Protein AF-I0Z027-F1 (afdb_monomer_lite)

InterPro domains:
  IPR013730 Fyv7/TAP26 [PF08524] (21-185)

Foldseek 3Di:
DDDDDDDDDQDPVNVVCVPPPPDDPVVVVVVVVVVVVVVVVVVVVVVVVCVVVVNPDPPDDDPDDDPDDDPDDPPDDDDDDDDDDDDDDDDDPDPDPPPPPPDDDDDDDDDDDDPDDDDDPPVVVVVVVVVVVVVVVVVVVVVVVVVVVVVVVVVVVVVVLCVVCVPVNPSVVVVVVVVVVVVVVVVVVD

Organism: Coccomyxa subellipsoidea (strain C-169) (NCBI:txid574566)

Secondary structure (DSSP, 8-state):
--PPPP--PPPHHHHHHHTS----HHHHHHHHHHHHHHHHHHHHHHHHHHHHTT-----S-------S--------------------------SSSSSTT--PPP----------S--SSSHHHHHHHHHHHHHHHHHHHHHHHHHHHHHHHHHHHHHHHHHHT-SS--HHHHHHHHHHHHHHHHHHH-

pLDDT: mean 71.41, std 19.72, range [34.75, 96.94]

Structure (mmCIF, N/CA/C/O backbone):
data_AF-I0Z027-F1
#
_entry.id   AF-I0Z027-F1
#
loop_
_atom_site.group_PDB
_atom_site.id
_atom_site.type_symbol
_atom_site.label_atom_id
_atom_site.label_alt_id
_atom_site.label_comp_id
_atom_site.label_asym_id
_atom_site.label_entity_id
_atom_site.label_seq_id
_atom_site.pdbx_PDB_ins_code
_atom_site.Cartn_x
_atom_site.Cartn_y
_atom_site.Cartn_z
_atom_site.occupancy
_atom_site.B_iso_or_equiv
_atom_site.auth_seq_id
_atom_site.auth_comp_id
_atom_site.auth_asym_id
_atom_site.auth_atom_id
_atom_site.pdbx_PDB_model_num
ATOM 1 N N . MET A 1 1 ? -36.269 32.359 24.922 1.00 56.53 1 MET A N 1
ATOM 2 C CA . MET A 1 1 ? -36.643 31.058 24.318 1.00 56.53 1 MET A CA 1
ATOM 3 C C . MET A 1 1 ? -35.760 30.839 23.092 1.00 56.53 1 MET A C 1
ATOM 5 O O . MET A 1 1 ? -35.766 31.689 22.215 1.00 56.53 1 MET A O 1
ATOM 9 N N . LYS A 1 2 ? -34.914 29.799 23.060 1.00 64.88 2 LYS A N 1
ATOM 10 C CA . LYS A 1 2 ? -33.989 29.551 21.935 1.00 64.88 2 LYS A CA 1
ATOM 11 C C . LYS A 1 2 ? -34.691 28.658 20.908 1.00 64.88 2 LYS A C 1
ATOM 13 O O . LYS A 1 2 ? -34.977 27.507 21.217 1.00 64.88 2 LYS A O 1
ATOM 18 N N . GLN A 1 3 ? -34.991 29.187 19.724 1.00 69.56 3 GLN A N 1
ATOM 19 C CA . GLN A 1 3 ? -35.576 28.401 18.635 1.00 69.56 3 GLN A CA 1
ATOM 20 C C . GLN A 1 3 ? -34.533 27.415 18.085 1.00 69.56 3 GLN A C 1
ATOM 22 O O . GLN A 1 3 ? -33.419 27.809 17.732 1.00 69.56 3 GLN A O 1
ATOM 27 N N . SER A 1 4 ? -34.868 26.125 18.048 1.00 68.69 4 SER A N 1
ATOM 28 C CA . SER A 1 4 ? -34.028 25.094 17.439 1.00 68.69 4 SER A CA 1
ATOM 29 C C . SER A 1 4 ? -34.135 25.181 15.914 1.00 68.69 4 SER A C 1
ATOM 31 O O . SER A 1 4 ? -35.227 25.248 15.353 1.00 68.69 4 SER A O 1
ATOM 33 N N . LYS A 1 5 ? -32.989 25.201 15.220 1.00 74.00 5 LYS A N 1
ATOM 34 C CA . LYS A 1 5 ? -32.969 25.166 13.751 1.00 74.00 5 LYS A CA 1
ATOM 35 C C . LYS A 1 5 ? -33.513 23.811 13.275 1.00 74.00 5 LYS A C 1
ATOM 37 O O . LYS A 1 5 ? -33.052 22.785 13.789 1.00 74.00 5 LYS A O 1
ATOM 42 N N . PRO A 1 6 ? -34.443 23.776 12.304 1.00 66.88 6 PRO A N 1
ATOM 43 C CA . PRO A 1 6 ? -34.954 22.521 11.775 1.00 66.88 6 PRO A CA 1
ATOM 44 C C 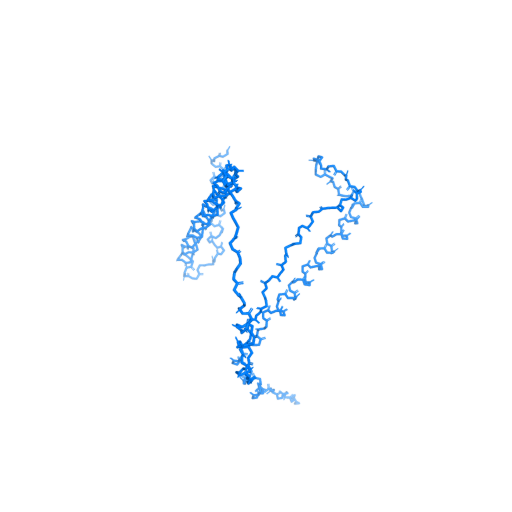. PRO A 1 6 ? -33.801 21.723 11.162 1.00 66.88 6 PRO A C 1
ATOM 46 O O . PRO A 1 6 ? -33.006 22.239 10.373 1.00 66.88 6 PRO A O 1
ATOM 49 N N . ARG A 1 7 ? -33.685 20.452 11.554 1.00 68.75 7 ARG A N 1
ATOM 50 C CA . ARG A 1 7 ? -32.734 19.522 10.944 1.00 68.75 7 ARG A CA 1
ATOM 51 C C . ARG A 1 7 ? -33.211 19.240 9.523 1.00 68.75 7 ARG A C 1
ATOM 53 O O . ARG A 1 7 ? -34.198 18.537 9.343 1.00 68.75 7 ARG A O 1
ATOM 60 N N . GLN A 1 8 ? -32.524 19.794 8.524 1.00 76.75 8 GLN A N 1
ATOM 61 C CA . GLN A 1 8 ? -32.730 19.412 7.127 1.00 76.75 8 GLN A CA 1
ATOM 62 C C . GLN A 1 8 ? -32.446 17.912 6.985 1.00 76.75 8 GLN A C 1
ATOM 64 O O . GLN A 1 8 ? -31.306 17.467 7.134 1.00 76.75 8 GLN A O 1
ATOM 69 N N . GLY A 1 9 ? -33.502 17.132 6.748 1.00 78.00 9 GLY A N 1
ATOM 70 C CA . GLY A 1 9 ? -33.384 15.726 6.383 1.00 78.00 9 GLY A CA 1
ATOM 71 C C . GLY A 1 9 ? -32.633 15.569 5.059 1.00 78.00 9 GLY A C 1
ATOM 72 O O . GLY A 1 9 ? -32.565 16.495 4.250 1.00 78.00 9 GLY A O 1
ATOM 73 N N . LEU A 1 10 ? -32.042 14.392 4.840 1.00 79.38 10 LEU A N 1
ATOM 74 C CA . LEU A 1 10 ? -31.447 14.045 3.549 1.00 79.38 10 LEU A CA 1
ATOM 75 C C . LEU A 1 10 ? -32.524 14.177 2.464 1.00 79.38 10 LEU A C 1
ATOM 77 O O . LEU A 1 10 ? -33.575 13.550 2.572 1.00 79.38 10 LEU A O 1
ATOM 81 N N . SER A 1 11 ? -32.273 15.003 1.444 1.00 86.94 11 SER A N 1
ATOM 82 C CA . SER A 1 11 ? -33.206 15.150 0.326 1.00 86.94 11 SER A CA 1
ATOM 83 C C . SER A 1 11 ? -33.404 13.810 -0.386 1.00 86.94 11 SER A C 1
ATOM 85 O O . SER A 1 11 ? -32.499 12.969 -0.417 1.00 86.94 11 SER A O 1
ATOM 87 N N . LEU A 1 12 ? -34.587 13.614 -0.972 1.00 82.75 12 LEU A N 1
ATOM 88 C CA . LEU A 1 12 ? -34.932 12.401 -1.717 1.00 82.75 12 LEU A CA 1
ATOM 89 C C . LEU A 1 12 ? -33.921 12.126 -2.845 1.00 82.75 12 LEU A C 1
ATOM 91 O O . LEU A 1 12 ? -33.510 10.986 -3.044 1.00 82.75 12 LEU A O 1
ATOM 95 N N . GLU A 1 13 ? -33.429 13.183 -3.495 1.00 79.38 13 GLU A N 1
ATOM 96 C CA . GLU A 1 13 ? -32.331 13.119 -4.467 1.00 79.38 13 GLU A CA 1
ATOM 97 C C . GLU A 1 13 ? -31.040 12.563 -3.849 1.00 79.38 13 GLU A C 1
ATOM 99 O O . GLU A 1 13 ? -30.427 11.646 -4.394 1.00 79.38 13 GLU A O 1
ATOM 104 N N . ARG A 1 14 ? -30.636 13.050 -2.666 1.00 83.19 14 ARG A N 1
ATOM 105 C CA . ARG A 1 14 ? -29.461 12.530 -1.946 1.00 83.19 14 ARG A CA 1
ATOM 106 C C . ARG A 1 14 ? -29.628 11.060 -1.570 1.00 83.19 14 ARG A C 1
ATOM 108 O O . ARG A 1 14 ? -28.650 10.320 -1.606 1.00 83.19 14 ARG A O 1
ATOM 115 N N . PHE A 1 15 ? -30.842 10.637 -1.219 1.00 83.00 15 PHE A N 1
ATOM 116 C CA . PHE A 1 15 ? -31.149 9.241 -0.909 1.00 83.00 15 PHE A CA 1
ATOM 117 C C . PHE A 1 15 ? -31.111 8.345 -2.157 1.00 83.00 15 PHE A C 1
ATOM 119 O O . PHE A 1 15 ? -30.567 7.242 -2.099 1.00 83.00 15 PHE A O 1
ATOM 126 N N . ALA A 1 16 ? -31.607 8.831 -3.298 1.00 83.50 16 ALA A N 1
ATOM 127 C CA . ALA A 1 16 ? -31.509 8.132 -4.579 1.00 83.50 16 ALA A CA 1
ATOM 128 C C . ALA A 1 16 ? -30.041 7.951 -5.005 1.00 83.50 16 ALA A C 1
ATOM 130 O O . ALA A 1 16 ? -29.619 6.846 -5.349 1.00 83.50 16 ALA A O 1
ATOM 131 N N . HIS A 1 17 ? -29.229 9.004 -4.874 1.00 80.19 17 HIS A N 1
ATOM 132 C CA . HIS A 1 17 ? -27.802 8.949 -5.187 1.00 80.19 17 HIS A CA 1
ATOM 133 C C . HIS A 1 17 ? -26.966 8.168 -4.164 1.00 80.19 17 HIS A C 1
ATOM 135 O O . HIS A 1 17 ? -25.888 7.695 -4.511 1.00 80.19 17 HIS A O 1
ATOM 141 N N . ALA A 1 18 ? -27.439 7.974 -2.929 1.00 78.94 18 ALA A N 1
ATOM 142 C CA . ALA A 1 18 ? -26.716 7.207 -1.911 1.00 78.94 18 ALA A CA 1
ATOM 143 C C . ALA A 1 18 ? -26.559 5.718 -2.272 1.00 78.94 18 ALA A C 1
ATOM 145 O O . ALA A 1 18 ? -25.613 5.076 -1.816 1.00 78.94 18 ALA A O 1
ATOM 146 N N . LYS A 1 19 ? -27.460 5.171 -3.101 1.00 73.81 19 LYS A N 1
ATOM 147 C CA . LYS A 1 19 ? -27.400 3.776 -3.575 1.00 73.81 19 LYS A CA 1
ATOM 148 C C . LYS A 1 19 ? -26.537 3.599 -4.827 1.00 73.81 19 LYS A C 1
ATOM 150 O O . LYS A 1 19 ? -26.108 2.487 -5.119 1.00 73.81 19 LYS A O 1
ATOM 155 N N . THR A 1 20 ? -26.245 4.681 -5.547 1.00 76.50 20 THR A N 1
ATOM 156 C CA . THR A 1 20 ? -25.326 4.668 -6.688 1.00 76.50 20 THR A CA 1
ATOM 157 C C . THR A 1 20 ? -23.946 5.103 -6.218 1.00 76.50 20 THR A C 1
ATOM 159 O O . THR A 1 20 ? -23.754 6.240 -5.793 1.00 76.50 20 THR A O 1
ATOM 162 N N . THR A 1 21 ? -22.950 4.222 -6.283 1.00 75.69 21 THR A N 1
ATOM 163 C CA . THR A 1 21 ? -21.587 4.612 -5.912 1.00 75.69 21 THR A CA 1
ATOM 164 C C . THR A 1 21 ? -21.093 5.695 -6.880 1.00 75.69 21 THR A C 1
ATOM 166 O O . THR A 1 21 ? -20.825 5.407 -8.043 1.00 75.69 21 THR A O 1
ATOM 169 N N . SER A 1 22 ? -20.921 6.934 -6.412 1.00 76.12 22 SER A N 1
ATOM 170 C CA . SER A 1 22 ? -20.357 8.058 -7.193 1.00 76.12 22 SER A CA 1
ATOM 171 C C . SER A 1 22 ? -18.831 7.935 -7.383 1.00 76.12 22 SER A C 1
ATOM 173 O O . SER A 1 22 ? -18.104 8.908 -7.590 1.00 76.12 22 SER A O 1
ATOM 175 N N . TYR A 1 23 ? -18.299 6.722 -7.235 1.00 85.44 23 TYR A N 1
ATOM 176 C CA . TYR A 1 23 ? -16.870 6.485 -7.236 1.00 85.44 23 TYR A CA 1
ATOM 177 C C . TYR A 1 23 ? -16.339 6.419 -8.667 1.00 85.44 23 TYR A C 1
ATOM 179 O O . TYR A 1 23 ? -16.442 5.401 -9.349 1.00 85.44 23 TYR A O 1
ATOM 187 N N . ASP A 1 24 ? -15.719 7.513 -9.1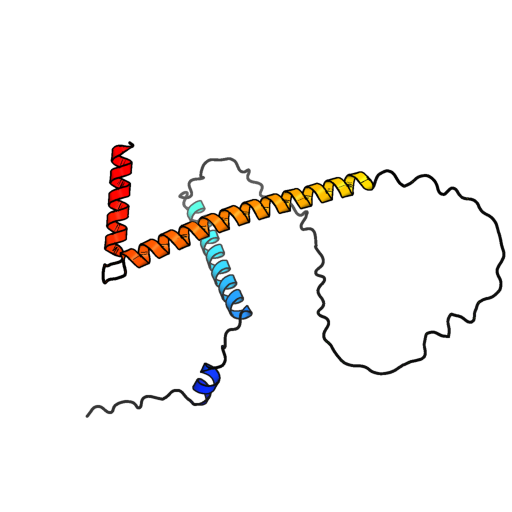01 1.00 88.81 24 ASP A N 1
ATOM 188 C CA . ASP A 1 24 ? -14.982 7.565 -10.357 1.00 88.81 24 ASP A CA 1
ATOM 189 C C . ASP A 1 24 ? -13.502 7.220 -10.126 1.00 88.81 24 ASP A C 1
ATOM 191 O O . ASP A 1 24 ? -12.709 8.017 -9.609 1.00 88.81 24 ASP A O 1
ATOM 195 N N . LYS A 1 25 ? -13.124 6.008 -10.548 1.00 91.06 25 LYS A N 1
ATOM 196 C CA . LYS A 1 25 ? -11.750 5.487 -10.478 1.00 91.06 25 LYS A CA 1
ATOM 197 C C . LYS A 1 25 ? -10.731 6.411 -11.151 1.00 91.06 25 LYS A C 1
ATOM 199 O O . LYS A 1 25 ? -9.601 6.498 -10.673 1.00 91.06 25 LYS A O 1
ATOM 204 N N . LYS A 1 26 ? -11.093 7.084 -12.252 1.00 92.94 26 LYS A N 1
ATOM 205 C CA . LYS A 1 26 ? -10.162 7.954 -12.990 1.00 92.94 26 LYS A CA 1
ATOM 206 C C . LYS A 1 26 ? -9.839 9.200 -12.175 1.00 92.94 26 LYS A C 1
ATOM 208 O O . LYS A 1 26 ? -8.667 9.484 -11.942 1.00 92.94 26 LYS A O 1
ATOM 213 N N . LYS A 1 27 ? -10.870 9.860 -11.644 1.00 92.06 27 LYS A N 1
ATOM 214 C CA . LYS A 1 27 ? -10.718 11.043 -10.783 1.00 92.06 27 LYS A CA 1
ATOM 215 C C . LYS A 1 27 ? -9.966 10.729 -9.492 1.00 92.06 27 LYS A C 1
ATOM 217 O O . LYS A 1 27 ? -9.205 11.560 -9.004 1.00 92.06 27 LYS A O 1
ATOM 222 N N . ALA A 1 28 ? -10.157 9.536 -8.924 1.00 93.00 28 ALA A N 1
ATOM 223 C CA . ALA A 1 28 ? -9.401 9.102 -7.750 1.00 93.00 28 ALA A CA 1
ATOM 224 C C . ALA A 1 28 ? -7.894 8.996 -8.048 1.00 93.00 28 ALA A C 1
ATOM 226 O O . ALA A 1 28 ? -7.086 9.557 -7.308 1.00 93.00 28 ALA A O 1
ATOM 227 N N . LYS A 1 29 ? -7.524 8.349 -9.162 1.00 95.44 29 LYS A N 1
ATOM 228 C CA . LYS A 1 29 ? -6.123 8.228 -9.595 1.00 95.44 29 LYS A CA 1
ATOM 229 C C . LYS A 1 29 ? -5.504 9.577 -9.950 1.00 95.44 29 LYS A C 1
ATOM 231 O O . LYS A 1 29 ? -4.377 9.848 -9.562 1.00 95.44 29 LYS A O 1
ATOM 236 N N . GLU A 1 30 ? -6.235 10.446 -10.640 1.00 95.50 30 GLU A N 1
ATOM 237 C CA . GLU A 1 30 ? -5.764 11.792 -10.987 1.00 95.50 30 GLU A CA 1
ATOM 238 C C . GLU A 1 30 ? -5.407 12.617 -9.740 1.00 95.50 30 GLU A C 1
ATOM 240 O O . GLU A 1 30 ? -4.334 13.220 -9.670 1.00 95.50 30 GLU A O 1
ATOM 245 N N . LYS A 1 31 ? -6.255 12.571 -8.704 1.00 95.44 31 LYS A N 1
ATOM 246 C CA . LYS A 1 31 ? -5.966 13.204 -7.408 1.00 95.44 31 LYS A CA 1
ATOM 247 C C . LYS A 1 31 ? -4.703 12.635 -6.765 1.00 95.44 31 LYS A C 1
ATOM 249 O O . LYS A 1 31 ? -3.905 13.393 -6.215 1.00 95.44 31 LYS A O 1
ATOM 254 N N . GLU A 1 32 ? -4.509 11.323 -6.835 1.00 94.62 32 GLU A N 1
ATOM 255 C CA . GLU A 1 32 ? -3.315 10.662 -6.310 1.00 94.62 32 GLU A CA 1
ATOM 256 C C . GLU A 1 32 ? -2.044 11.105 -7.050 1.00 94.62 32 GLU A C 1
ATOM 258 O O . GLU A 1 32 ? -1.072 11.516 -6.410 1.00 94.62 32 GLU A O 1
ATOM 263 N N . PHE A 1 33 ? -2.070 11.125 -8.385 1.00 95.81 33 PHE A N 1
ATOM 264 C CA . PHE A 1 33 ? -0.967 11.634 -9.201 1.00 95.81 33 PHE A CA 1
ATOM 265 C C . PHE A 1 33 ? -0.639 13.090 -8.869 1.00 95.81 33 PHE A C 1
ATOM 267 O O . PHE A 1 33 ? 0.529 13.423 -8.670 1.00 95.81 33 PHE A O 1
ATOM 274 N N . ALA A 1 34 ? -1.652 13.948 -8.725 1.00 96.50 34 ALA A N 1
ATOM 275 C CA . ALA A 1 34 ? -1.456 15.347 -8.359 1.00 96.50 34 ALA A CA 1
ATOM 276 C C . ALA A 1 34 ? -0.812 15.503 -6.968 1.00 96.50 34 ALA A C 1
ATOM 278 O O . ALA A 1 34 ? 0.082 16.334 -6.778 1.00 96.50 34 ALA A O 1
ATOM 279 N N . LEU A 1 35 ? -1.228 14.700 -5.984 1.00 96.06 35 LEU A N 1
ATOM 280 C CA . LEU A 1 35 ? -0.615 14.691 -4.652 1.00 96.06 35 LEU A CA 1
ATOM 281 C C . LEU A 1 35 ? 0.837 14.208 -4.702 1.00 96.06 35 LEU A C 1
ATOM 283 O O . LEU A 1 35 ? 1.705 14.799 -4.056 1.00 96.06 35 LEU A O 1
ATOM 287 N N . ASN A 1 36 ? 1.118 13.171 -5.486 1.00 95.19 36 ASN A N 1
ATOM 288 C CA . ASN A 1 36 ? 2.465 12.632 -5.636 1.00 95.19 36 ASN A CA 1
ATOM 289 C C . ASN A 1 36 ? 3.394 13.620 -6.356 1.00 95.19 36 ASN A C 1
ATOM 291 O O . ASN A 1 36 ? 4.496 13.871 -5.869 1.00 95.19 36 ASN A O 1
ATOM 295 N N . ALA A 1 37 ? 2.930 14.286 -7.416 1.00 94.62 37 ALA A N 1
ATOM 296 C CA . ALA A 1 37 ? 3.681 15.343 -8.095 1.00 94.62 37 ALA A CA 1
ATOM 297 C C . ALA A 1 37 ? 4.046 16.493 -7.139 1.00 94.62 37 ALA A C 1
ATOM 299 O O . ALA A 1 37 ? 5.188 16.955 -7.110 1.00 94.62 37 ALA A O 1
ATOM 300 N N . LYS A 1 38 ? 3.108 16.913 -6.277 1.00 96.25 38 LYS A N 1
ATOM 301 C CA . LYS A 1 38 ? 3.377 17.921 -5.237 1.00 96.25 38 LYS A CA 1
ATOM 302 C C . LYS A 1 38 ? 4.454 17.464 -4.253 1.00 96.25 38 LYS A C 1
ATOM 304 O O . LYS A 1 38 ? 5.322 18.264 -3.905 1.00 96.25 38 LYS A O 1
ATOM 309 N N . LYS A 1 39 ? 4.431 16.198 -3.818 1.00 96.12 39 LYS A N 1
ATOM 310 C CA . LYS A 1 39 ? 5.457 15.632 -2.921 1.00 96.12 39 LYS A CA 1
ATOM 311 C C . LYS A 1 39 ? 6.837 15.628 -3.576 1.00 96.12 39 LYS A C 1
ATOM 313 O O . LYS A 1 39 ? 7.788 16.095 -2.956 1.00 96.12 39 LYS A O 1
ATOM 318 N N . VAL A 1 40 ? 6.934 15.172 -4.826 1.00 95.75 40 VAL A N 1
ATOM 319 C CA . VAL A 1 40 ? 8.195 15.152 -5.586 1.00 95.75 40 VAL A CA 1
ATOM 320 C C . VAL A 1 40 ? 8.743 16.567 -5.756 1.00 95.75 40 VAL A C 1
ATOM 322 O O . VAL A 1 40 ? 9.911 16.812 -5.468 1.00 95.75 40 VAL A O 1
ATOM 325 N N . ASN A 1 41 ? 7.896 17.528 -6.127 1.00 96.75 41 ASN A N 1
ATOM 326 C CA . ASN A 1 41 ? 8.310 18.924 -6.270 1.00 96.75 41 ASN A CA 1
ATOM 327 C C . ASN A 1 41 ? 8.754 19.537 -4.938 1.00 96.75 41 ASN A C 1
ATOM 329 O O . ASN A 1 41 ? 9.760 20.244 -4.889 1.00 96.75 41 ASN A O 1
ATOM 333 N N . LYS A 1 42 ? 8.039 19.246 -3.844 1.00 96.94 42 LYS A N 1
ATOM 334 C CA . LYS A 1 42 ? 8.429 19.678 -2.497 1.00 96.94 42 LYS A CA 1
ATOM 335 C C . LYS A 1 42 ? 9.793 19.105 -2.111 1.00 96.94 42 LYS A C 1
ATOM 337 O O . LYS A 1 42 ? 10.640 19.853 -1.634 1.00 96.94 42 LYS A O 1
ATOM 342 N N . TYR A 1 43 ? 10.014 17.816 -2.357 1.00 95.44 43 TYR A N 1
ATOM 343 C CA . TYR A 1 43 ? 11.291 17.156 -2.099 1.00 95.44 43 TYR A CA 1
ATOM 344 C C . TYR A 1 43 ? 12.424 17.746 -2.944 1.00 95.44 43 TYR A C 1
ATOM 346 O O . TYR A 1 43 ? 13.451 18.110 -2.385 1.00 95.44 43 TYR A O 1
ATOM 354 N N . ARG A 1 44 ? 12.228 17.935 -4.257 1.00 95.94 44 ARG A N 1
ATOM 355 C CA . ARG A 1 44 ? 13.220 18.566 -5.148 1.00 95.94 44 ARG A CA 1
ATOM 356 C C . ARG A 1 44 ? 13.637 19.948 -4.645 1.00 95.94 44 ARG A C 1
ATOM 358 O O . ARG A 1 44 ? 14.827 20.216 -4.513 1.00 95.94 44 ARG A O 1
ATOM 365 N N . LYS A 1 45 ? 12.666 20.797 -4.288 1.00 95.81 45 LYS A N 1
ATOM 366 C CA . LYS A 1 45 ? 12.931 22.134 -3.728 1.00 95.81 45 LYS A CA 1
ATOM 367 C C . LYS A 1 45 ? 13.672 22.070 -2.393 1.00 95.81 45 LYS A C 1
ATOM 369 O O . LYS A 1 45 ? 14.570 22.869 -2.150 1.00 95.81 45 LYS A O 1
ATOM 374 N N . LEU A 1 46 ? 13.304 21.130 -1.524 1.00 94.06 46 LEU A N 1
ATOM 375 C CA . LEU A 1 46 ? 13.953 20.948 -0.228 1.00 94.06 46 LEU A CA 1
ATOM 376 C C . LEU A 1 46 ? 15.390 20.436 -0.387 1.00 94.06 46 LEU A C 1
ATOM 378 O O . LEU A 1 46 ? 16.288 20.973 0.250 1.00 94.06 46 LEU A O 1
ATOM 382 N N . LYS A 1 47 ? 15.624 19.483 -1.295 1.00 92.75 47 LYS A N 1
ATOM 383 C CA . LYS A 1 47 ? 16.959 18.989 -1.659 1.00 92.75 47 LYS A CA 1
ATOM 384 C C . LYS A 1 47 ? 17.843 20.131 -2.167 1.00 92.75 47 LYS A C 1
ATOM 386 O O . LYS A 1 47 ? 18.957 20.295 -1.690 1.00 92.75 47 LYS A O 1
ATOM 391 N N . GLN A 1 48 ? 17.320 20.970 -3.063 1.00 92.12 48 GLN A N 1
ATOM 392 C CA . GLN A 1 48 ? 18.037 22.151 -3.556 1.00 92.12 48 GLN A CA 1
ATOM 393 C C . GLN A 1 48 ? 18.367 23.150 -2.437 1.00 92.12 48 GLN A C 1
ATOM 395 O O . GLN A 1 48 ? 19.469 23.686 -2.409 1.00 92.12 48 GLN A O 1
ATOM 400 N N . ARG A 1 49 ? 17.440 23.402 -1.502 1.00 93.31 49 ARG A N 1
ATOM 401 C CA . ARG A 1 49 ? 17.692 24.280 -0.345 1.00 93.31 49 ARG A CA 1
ATOM 402 C C . ARG A 1 49 ? 18.770 23.724 0.580 1.00 93.31 49 ARG A C 1
ATOM 404 O O . ARG A 1 49 ? 19.708 24.438 0.902 1.00 93.31 49 ARG A O 1
ATOM 411 N N . LEU A 1 50 ? 18.671 22.450 0.950 1.00 91.62 50 LEU A N 1
ATOM 412 C CA . LEU A 1 50 ? 19.651 21.799 1.822 1.00 91.62 50 LEU A CA 1
ATOM 413 C C . LEU A 1 50 ? 21.045 21.723 1.188 1.00 91.62 50 LEU A C 1
ATOM 415 O O . LEU A 1 50 ? 22.035 21.835 1.906 1.00 91.62 50 LEU A O 1
ATOM 419 N N . ALA A 1 51 ? 21.125 21.568 -0.137 1.00 88.31 51 ALA A N 1
ATOM 420 C CA . ALA A 1 51 ? 22.388 21.616 -0.868 1.00 88.31 51 ALA A CA 1
ATOM 421 C C . ALA A 1 51 ? 23.025 23.014 -0.796 1.00 88.31 51 ALA A C 1
ATOM 423 O O . ALA A 1 51 ? 24.211 23.126 -0.514 1.00 88.31 51 ALA A O 1
ATOM 424 N N . LYS A 1 52 ? 22.228 24.081 -0.961 1.00 88.00 52 LYS A N 1
ATOM 425 C CA . LYS A 1 52 ? 22.696 25.472 -0.801 1.00 88.00 52 LYS A CA 1
ATOM 426 C C . LYS A 1 52 ? 23.152 25.787 0.623 1.00 88.00 52 LYS A C 1
ATOM 428 O O . LYS A 1 52 ? 24.088 26.549 0.807 1.00 88.00 52 LYS A O 1
ATOM 433 N N . GLU A 1 53 ? 22.490 25.209 1.621 1.00 89.06 53 GLU A N 1
ATOM 434 C CA . GLU A 1 53 ? 22.848 25.370 3.034 1.00 89.06 53 GLU A CA 1
ATOM 435 C C . GLU A 1 53 ? 24.038 24.492 3.465 1.00 89.06 53 GLU A C 1
ATOM 437 O O . GLU A 1 53 ? 24.418 24.532 4.631 1.00 89.06 53 GLU A O 1
ATOM 442 N N . GLY A 1 54 ? 24.599 23.661 2.574 1.00 82.12 54 GLY A N 1
ATOM 443 C CA . GLY A 1 54 ? 25.710 22.754 2.895 1.00 82.12 54 GLY A CA 1
ATOM 444 C C . GLY A 1 54 ? 25.355 21.632 3.883 1.00 82.12 54 GLY A C 1
ATOM 445 O O . GLY A 1 54 ? 26.234 20.923 4.355 1.00 82.12 54 GLY A O 1
ATOM 446 N N . LYS A 1 55 ? 24.067 21.448 4.203 1.00 81.31 55 LYS A N 1
ATOM 447 C CA . LYS A 1 55 ? 23.571 20.445 5.171 1.00 81.31 55 LYS A CA 1
ATOM 448 C C . LYS A 1 55 ? 23.321 19.075 4.549 1.00 81.31 55 LYS A C 1
ATOM 450 O O . LYS A 1 55 ? 23.001 18.117 5.252 1.00 81.31 55 LYS A O 1
ATOM 455 N N . LEU A 1 56 ? 23.394 18.984 3.225 1.00 73.56 56 LEU A N 1
ATOM 456 C CA . LEU A 1 56 ? 23.270 17.730 2.499 1.00 73.56 56 LEU A CA 1
ATOM 457 C C . LEU A 1 56 ? 24.631 17.037 2.523 1.00 73.56 56 LEU A C 1
ATOM 459 O O . LEU A 1 56 ? 25.474 17.290 1.670 1.00 73.56 56 LEU A O 1
ATOM 463 N N . VAL A 1 57 ? 24.850 16.187 3.528 1.00 67.50 57 VAL A N 1
ATOM 464 C CA . VAL A 1 57 ? 26.022 15.309 3.561 1.00 67.50 57 VAL A CA 1
ATOM 465 C C . VAL A 1 57 ? 25.887 14.334 2.387 1.00 67.50 57 VAL A C 1
ATOM 467 O O . VAL A 1 57 ? 24.890 13.603 2.334 1.00 67.50 57 VAL A O 1
ATOM 470 N N . PRO A 1 58 ? 26.822 14.326 1.421 1.00 63.94 58 PRO A N 1
ATOM 471 C CA . PRO A 1 58 ? 26.839 13.294 0.402 1.00 63.94 58 PRO A CA 1
ATOM 472 C C . PRO A 1 58 ? 27.097 11.967 1.113 1.00 63.94 58 PRO A C 1
ATOM 474 O O . PRO A 1 58 ? 28.135 11.772 1.742 1.00 63.94 58 PRO A O 1
ATOM 477 N N . LEU A 1 59 ? 26.114 11.070 1.068 1.00 57.66 59 LEU A N 1
ATOM 478 C CA . LEU A 1 59 ? 26.295 9.691 1.499 1.00 57.66 59 LEU A CA 1
ATOM 479 C C . LEU A 1 59 ? 27.351 9.092 0.559 1.00 57.66 59 LEU A C 1
ATOM 481 O O . LEU A 1 59 ? 27.088 8.936 -0.630 1.00 57.66 59 LEU A O 1
ATOM 485 N N . ALA A 1 60 ? 28.567 8.910 1.069 1.00 49.09 60 ALA A N 1
ATOM 486 C CA . ALA A 1 60 ? 29.759 8.612 0.287 1.00 49.09 60 ALA A CA 1
ATOM 487 C C . ALA A 1 60 ? 29.567 7.422 -0.674 1.00 49.09 60 ALA A C 1
ATOM 489 O O . ALA A 1 60 ? 29.235 6.315 -0.256 1.00 49.09 60 ALA A O 1
ATOM 490 N N . GLY A 1 61 ? 29.821 7.684 -1.958 1.00 49.53 61 GLY A N 1
ATOM 491 C CA . GLY A 1 61 ? 29.932 6.721 -3.053 1.00 49.53 61 GLY A CA 1
ATOM 492 C C . GLY A 1 61 ? 29.904 7.458 -4.403 1.00 49.53 61 GLY A C 1
ATOM 493 O O . GLY A 1 61 ? 29.040 8.319 -4.583 1.00 49.53 61 GLY A O 1
ATOM 494 N N . PRO A 1 62 ? 30.830 7.193 -5.345 1.00 46.91 62 PRO A N 1
ATOM 495 C CA . PRO A 1 62 ? 30.838 7.871 -6.631 1.00 46.91 62 PRO A CA 1
ATOM 496 C C . PRO A 1 62 ? 29.719 7.297 -7.503 1.00 46.91 62 PRO A C 1
ATOM 498 O O . PRO A 1 62 ? 29.794 6.167 -7.973 1.00 46.91 62 PRO A O 1
ATOM 501 N N . ILE A 1 63 ? 28.681 8.091 -7.743 1.00 46.97 63 ILE A N 1
ATOM 502 C CA . ILE A 1 63 ? 27.940 8.020 -9.001 1.00 46.97 63 ILE A CA 1
ATOM 503 C C . ILE A 1 63 ? 28.243 9.352 -9.666 1.00 46.97 63 ILE A C 1
ATOM 505 O O . ILE A 1 63 ? 27.873 10.414 -9.164 1.00 46.97 63 ILE A O 1
ATOM 509 N N . THR A 1 64 ? 29.056 9.264 -10.707 1.00 44.28 64 THR A N 1
ATOM 510 C CA . THR A 1 64 ? 29.591 10.361 -11.503 1.00 44.28 64 THR A CA 1
ATOM 511 C C . THR A 1 64 ? 28.518 11.391 -11.840 1.00 44.28 64 THR A C 1
ATOM 513 O O . THR A 1 64 ? 27.430 11.058 -12.309 1.00 44.28 64 THR A O 1
ATOM 516 N N . GLN A 1 65 ? 28.850 12.657 -11.594 1.00 49.81 65 GLN A N 1
ATOM 517 C CA . GLN A 1 65 ? 28.187 13.796 -12.209 1.00 49.81 65 GLN A CA 1
ATOM 518 C C . GLN A 1 65 ? 28.346 13.689 -13.728 1.00 49.81 65 GLN A C 1
ATOM 520 O O . GLN A 1 65 ? 29.463 13.573 -14.223 1.00 49.81 65 GLN A O 1
ATOM 525 N N . GLY A 1 66 ? 27.226 13.743 -14.438 1.00 34.75 66 GLY A N 1
ATOM 526 C CA . GLY A 1 66 ? 27.152 13.966 -15.874 1.00 34.75 66 GLY A CA 1
ATOM 527 C C . GLY A 1 66 ? 25.969 14.889 -16.126 1.00 34.75 66 GLY A C 1
ATOM 528 O O . GLY A 1 66 ? 24.868 14.426 -16.403 1.00 34.75 66 GLY A O 1
ATOM 529 N N . ASP A 1 67 ? 26.178 16.188 -15.917 1.00 45.72 67 ASP A N 1
ATOM 530 C CA . ASP A 1 67 ? 25.362 17.211 -16.564 1.00 45.72 67 ASP A CA 1
ATOM 531 C C . ASP A 1 67 ? 25.888 17.321 -18.005 1.00 45.72 67 ASP A C 1
ATOM 533 O O . ASP A 1 67 ? 27.011 17.779 -18.215 1.00 45.72 67 ASP A O 1
ATOM 537 N N . GLY A 1 68 ? 25.107 16.844 -18.975 1.00 42.75 68 GLY A N 1
ATOM 538 C CA . GLY A 1 68 ? 25.425 16.903 -20.403 1.00 42.75 68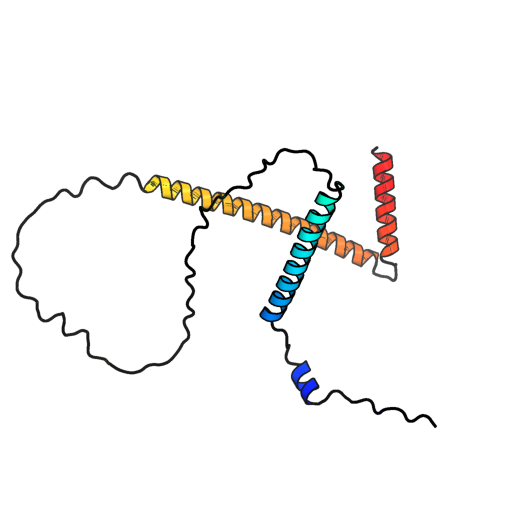 GLY A CA 1
ATOM 539 C C . GLY A 1 68 ? 24.689 15.825 -21.197 1.00 42.75 68 GLY A C 1
ATOM 540 O O . GLY A 1 68 ? 25.169 14.706 -21.285 1.00 42.75 68 GLY A O 1
ATOM 541 N N . ASP A 1 69 ? 23.505 16.177 -21.698 1.00 49.44 69 ASP A N 1
ATOM 542 C CA . ASP A 1 69 ? 22.852 15.665 -22.911 1.00 49.44 69 ASP A CA 1
ATOM 543 C C . ASP A 1 69 ? 23.147 14.209 -23.342 1.00 49.44 69 ASP A C 1
ATOM 545 O O . ASP A 1 69 ? 24.002 13.960 -24.184 1.00 49.44 69 ASP A O 1
ATOM 549 N N . GLU A 1 70 ? 22.327 13.261 -22.874 1.00 43.53 70 GLU A N 1
ATOM 550 C CA . GLU A 1 70 ? 22.040 12.029 -23.625 1.00 43.53 70 GLU A CA 1
ATOM 551 C C . GLU A 1 70 ? 20.550 12.001 -23.997 1.00 43.53 70 GLU A C 1
ATOM 553 O O . GLU A 1 70 ? 19.689 11.447 -23.309 1.00 43.53 70 GLU A O 1
ATOM 558 N N . GLU A 1 71 ? 20.244 12.667 -25.110 1.00 51.44 71 GLU A N 1
ATOM 559 C CA . GLU A 1 71 ? 19.232 12.188 -26.046 1.00 51.44 71 GLU A CA 1
ATOM 560 C C . GLU A 1 71 ? 19.750 10.878 -26.656 1.00 51.44 71 GLU A C 1
ATOM 562 O O . GLU A 1 71 ? 20.559 10.936 -27.568 1.00 51.44 71 GLU A O 1
ATOM 567 N N . GLU A 1 72 ? 19.300 9.713 -26.181 1.00 51.28 72 GLU A N 1
ATOM 568 C CA . GLU A 1 72 ? 18.949 8.582 -27.054 1.00 51.28 72 GLU A CA 1
ATOM 569 C C . GLU A 1 72 ? 18.273 7.443 -26.268 1.00 51.28 72 GLU A C 1
ATOM 571 O O . GLU A 1 72 ? 18.572 7.178 -25.110 1.00 51.28 72 GLU A O 1
ATOM 576 N N . LEU A 1 73 ? 17.363 6.729 -26.939 1.00 47.03 73 LEU A N 1
ATOM 577 C CA . LEU A 1 73 ? 16.746 5.457 -26.527 1.00 47.03 73 LEU A CA 1
ATOM 578 C C . LEU A 1 73 ? 15.571 5.495 -25.530 1.00 47.03 73 LEU A C 1
ATOM 580 O O . LEU A 1 73 ? 15.416 4.614 -24.683 1.00 47.03 73 LEU A O 1
ATOM 584 N N . VAL A 1 74 ? 14.587 6.370 -25.770 1.00 43.69 74 VAL A N 1
ATOM 585 C CA . VAL A 1 74 ? 13.185 5.978 -25.518 1.00 43.69 74 VAL A CA 1
ATOM 586 C C . VAL A 1 74 ? 12.647 5.303 -26.776 1.00 43.69 74 VAL A C 1
ATOM 588 O O . VAL A 1 74 ? 12.131 5.949 -27.688 1.00 43.69 74 VAL A O 1
ATOM 591 N N . ARG A 1 75 ? 12.759 3.970 -26.816 1.00 46.06 75 ARG A N 1
ATOM 592 C CA . ARG A 1 75 ? 12.053 3.116 -27.778 1.00 46.06 75 ARG A CA 1
ATOM 593 C C . ARG A 1 75 ? 10.566 3.491 -27.769 1.00 46.06 75 ARG A C 1
ATOM 595 O O . ARG A 1 75 ? 9.847 3.220 -26.806 1.00 46.06 75 ARG A O 1
ATOM 602 N N . LYS A 1 76 ? 10.102 4.130 -28.847 1.00 43.44 76 LYS A N 1
ATOM 603 C CA . LYS A 1 76 ? 8.679 4.314 -29.149 1.00 43.44 76 LYS A CA 1
ATOM 604 C C . LYS A 1 76 ? 8.055 2.931 -29.336 1.00 43.44 76 LYS A C 1
ATOM 606 O O . LYS A 1 76 ? 8.162 2.347 -30.406 1.00 43.44 76 LYS A O 1
ATOM 611 N N . ALA A 1 77 ? 7.381 2.412 -28.315 1.00 43.28 77 ALA A N 1
ATOM 612 C CA . ALA A 1 77 ? 6.425 1.329 -28.510 1.00 43.28 77 ALA A CA 1
ATOM 613 C C . ALA A 1 77 ? 5.101 1.933 -29.025 1.00 43.28 77 ALA A C 1
ATOM 615 O O . ALA A 1 77 ? 4.528 2.794 -28.342 1.00 43.28 77 ALA A O 1
ATOM 616 N N . PRO A 1 78 ? 4.597 1.541 -30.211 1.00 50.94 78 PRO A N 1
ATOM 617 C CA . PRO A 1 78 ? 3.324 2.037 -30.710 1.00 50.94 78 PRO A CA 1
ATOM 618 C C . PRO A 1 78 ? 2.168 1.492 -29.864 1.00 50.94 78 PRO A C 1
ATOM 620 O O . PRO A 1 78 ? 2.054 0.300 -29.585 1.00 50.94 78 PRO A O 1
ATOM 623 N N . ARG A 1 79 ? 1.282 2.400 -29.453 1.00 49.28 79 ARG A N 1
ATOM 624 C CA . ARG A 1 79 ? 0.023 2.085 -28.776 1.00 49.28 79 ARG A CA 1
ATOM 625 C C . ARG A 1 79 ? -0.964 1.536 -29.808 1.00 49.28 79 ARG A C 1
ATOM 627 O O . ARG A 1 79 ? -1.664 2.319 -30.440 1.00 49.28 79 ARG A O 1
ATOM 634 N N . SER A 1 80 ? -1.080 0.219 -29.945 1.00 51.06 80 SER A N 1
ATOM 635 C CA . SER A 1 80 ? -2.235 -0.407 -30.597 1.00 51.06 80 SER A CA 1
ATOM 636 C C . SER A 1 80 ? -3.243 -0.850 -29.535 1.00 51.06 80 SER A C 1
ATOM 638 O O . SER A 1 80 ? -3.103 -1.881 -28.888 1.00 51.06 80 SER A O 1
ATOM 640 N N . ASN A 1 81 ? -4.275 -0.032 -29.314 1.00 42.88 81 ASN A N 1
ATOM 641 C CA . ASN A 1 81 ? -5.570 -0.556 -28.878 1.00 42.88 81 ASN A CA 1
ATOM 642 C C . ASN A 1 81 ? -6.679 0.445 -29.228 1.00 42.88 81 ASN A C 1
ATOM 644 O O . ASN A 1 81 ? -7.165 1.204 -28.383 1.00 42.88 81 ASN A O 1
ATOM 648 N N . VAL A 1 82 ? -7.053 0.476 -30.509 1.00 45.56 82 VAL A N 1
ATOM 649 C CA . VAL A 1 82 ? -8.329 1.054 -30.928 1.00 45.56 82 VAL A CA 1
ATOM 650 C C . VAL A 1 82 ? -9.400 0.041 -30.553 1.00 45.56 82 VAL A C 1
ATOM 652 O O . VAL A 1 82 ? -9.453 -1.070 -31.069 1.00 45.56 82 VAL A O 1
ATOM 655 N N . ARG A 1 83 ? -10.231 0.439 -29.591 1.00 43.16 83 ARG A N 1
ATOM 656 C CA . ARG A 1 83 ? -11.474 -0.238 -29.241 1.00 43.16 83 ARG A CA 1
ATOM 657 C C . ARG A 1 83 ? -12.334 -0.401 -30.493 1.00 43.16 83 ARG A C 1
ATOM 659 O O . ARG A 1 83 ? -12.776 0.591 -31.063 1.00 43.16 83 ARG A O 1
ATOM 666 N N . SER A 1 84 ? -12.657 -1.644 -30.820 1.00 40.44 84 SER A N 1
ATOM 667 C CA . SER A 1 84 ? -13.871 -1.998 -31.544 1.00 40.44 84 SER A CA 1
ATOM 668 C C . SER A 1 84 ? -15.085 -1.506 -30.746 1.00 40.44 84 SER A C 1
ATOM 670 O O . SER A 1 84 ? -15.376 -2.015 -29.660 1.00 40.44 84 SER A O 1
ATOM 672 N N . SER A 1 85 ? -15.775 -0.495 -31.267 1.00 44.50 85 SER A N 1
ATOM 673 C CA . SER A 1 85 ? -17.147 -0.171 -30.875 1.00 44.50 85 SER A CA 1
ATOM 674 C C . SER A 1 85 ? -18.094 -0.805 -31.901 1.00 44.50 85 SER A C 1
ATOM 676 O O . SER A 1 85 ? -17.775 -0.777 -33.090 1.00 44.50 85 SER A O 1
ATOM 678 N N . PRO A 1 86 ? -19.228 -1.392 -31.485 1.00 52.28 86 PRO A N 1
ATOM 679 C CA . PRO A 1 86 ? -20.146 -2.047 -32.401 1.00 52.28 86 PRO A CA 1
ATOM 680 C C . PRO A 1 86 ? -21.116 -1.043 -33.043 1.00 52.28 86 PRO A C 1
ATOM 682 O O . PRO A 1 86 ? -21.537 -0.082 -32.404 1.00 52.28 86 PRO A O 1
ATOM 685 N N . HIS A 1 87 ? -21.551 -1.397 -34.257 1.00 38.06 87 HIS A N 1
ATOM 686 C CA . HIS A 1 87 ? -22.850 -1.071 -34.861 1.00 38.06 87 HIS A CA 1
ATOM 687 C C . HIS A 1 87 ? -23.011 0.266 -35.615 1.00 38.06 87 HIS A C 1
ATOM 689 O O . HIS A 1 87 ? -23.410 1.264 -35.026 1.00 38.06 87 HIS A O 1
ATOM 695 N N . SER A 1 88 ? -22.853 0.248 -36.950 1.00 39.25 88 SER A N 1
ATOM 696 C CA . SER A 1 88 ? -23.898 0.660 -37.923 1.00 39.25 88 SER A CA 1
ATOM 697 C C . SER A 1 88 ? -23.521 0.214 -39.353 1.00 39.25 88 SER A C 1
ATOM 699 O O . SER A 1 88 ? -22.468 0.575 -39.864 1.00 39.25 88 SER A O 1
ATOM 701 N N . ARG A 1 89 ? -24.382 -0.590 -39.990 1.00 47.16 89 ARG A N 1
ATOM 702 C CA . ARG A 1 89 ? -24.413 -0.882 -41.444 1.00 47.16 89 ARG A CA 1
ATOM 703 C C . ARG A 1 89 ? -25.030 0.342 -42.158 1.00 47.16 89 ARG A C 1
ATOM 705 O O . ARG A 1 89 ? -25.857 0.991 -41.513 1.00 47.16 89 ARG A O 1
ATOM 712 N N . PRO A 1 90 ? -24.734 0.644 -43.442 1.00 45.25 90 PRO A N 1
ATOM 713 C CA . PRO A 1 90 ? -25.454 -0.035 -44.534 1.00 45.25 90 PRO A CA 1
ATOM 714 C C . PRO A 1 90 ? -24.710 -0.174 -45.893 1.00 45.25 90 PRO A C 1
ATOM 716 O O . PRO A 1 90 ? -23.810 0.590 -46.203 1.00 45.25 90 PRO A O 1
ATOM 719 N N . GLN A 1 91 ? -25.220 -1.117 -46.704 1.00 40.50 91 GLN A N 1
ATOM 720 C CA . GLN A 1 91 ? -25.308 -1.131 -48.182 1.00 40.50 91 GLN A CA 1
ATOM 721 C C . GLN A 1 91 ? -24.044 -1.250 -49.060 1.00 40.50 91 GLN A C 1
ATOM 723 O O . GLN A 1 91 ? -23.172 -0.392 -49.038 1.00 40.50 91 GLN A O 1
ATOM 728 N N . GLY A 1 92 ? -24.056 -2.250 -49.957 1.00 38.31 92 GLY A N 1
ATOM 729 C CA . GLY A 1 92 ? -23.325 -2.192 -51.229 1.00 38.31 92 GLY A CA 1
ATOM 730 C C . GLY A 1 92 ? -22.696 -3.504 -51.698 1.00 38.31 92 GLY A C 1
ATOM 731 O O . GLY A 1 92 ? -21.477 -3.602 -51.768 1.00 38.31 92 GLY A O 1
ATOM 732 N N . ASP A 1 93 ? -23.504 -4.501 -52.049 1.00 48.69 93 ASP A N 1
ATOM 733 C CA . ASP A 1 93 ? -23.050 -5.716 -52.734 1.00 48.69 93 ASP A CA 1
ATOM 734 C C . ASP A 1 93 ? -22.771 -5.400 -54.224 1.00 48.69 93 ASP A C 1
ATOM 736 O O . ASP A 1 93 ? -23.686 -5.513 -55.036 1.00 48.69 93 ASP A O 1
ATOM 740 N N . ALA A 1 94 ? -21.570 -4.924 -54.608 1.00 54.34 94 ALA A N 1
ATOM 741 C CA . ALA A 1 94 ? -21.280 -4.644 -56.034 1.00 54.34 94 ALA A CA 1
ATOM 742 C C . ALA A 1 94 ? -19.800 -4.483 -56.479 1.00 54.34 94 ALA A C 1
ATOM 744 O O . ALA A 1 94 ? -19.575 -3.934 -57.558 1.00 54.34 94 ALA A O 1
ATOM 745 N N . GLU A 1 95 ? -18.774 -4.910 -55.729 1.00 46.75 95 GLU A N 1
ATOM 746 C CA . GLU A 1 95 ? -17.376 -4.580 -56.106 1.00 46.75 95 GLU A CA 1
ATOM 747 C C . GLU A 1 95 ? -16.359 -5.732 -55.999 1.00 46.75 95 GLU A C 1
ATOM 749 O O . GLU A 1 95 ? -15.209 -5.522 -55.634 1.00 46.75 95 GLU A O 1
ATOM 754 N N . LEU A 1 96 ? -16.749 -6.966 -56.343 1.00 45.84 96 LEU A N 1
ATOM 755 C CA . LEU A 1 96 ? -15.793 -8.088 -56.461 1.00 45.84 96 LEU A CA 1
ATOM 756 C C . LEU A 1 96 ? -15.805 -8.829 -57.811 1.00 45.84 96 LEU A C 1
ATOM 758 O O . LEU A 1 96 ? -14.968 -9.701 -58.020 1.00 45.84 96 LEU A O 1
ATOM 762 N N . ASP A 1 97 ? -16.634 -8.416 -58.777 1.00 47.31 97 ASP A N 1
ATOM 763 C CA . ASP A 1 97 ? -16.704 -9.064 -60.102 1.00 47.31 97 ASP A CA 1
ATOM 764 C C . ASP A 1 97 ? -15.968 -8.318 -61.231 1.00 47.31 97 ASP A C 1
ATOM 766 O O . ASP A 1 97 ? -15.876 -8.816 -62.351 1.00 47.31 97 ASP A O 1
ATOM 770 N N . ARG A 1 98 ? -15.380 -7.140 -60.975 1.00 51.31 98 ARG A N 1
ATOM 771 C CA . ARG A 1 98 ? -14.705 -6.355 -62.033 1.00 51.31 98 ARG A CA 1
ATOM 772 C C . ARG A 1 98 ? -13.240 -6.712 -62.285 1.00 51.31 98 ARG A C 1
ATOM 774 O O . ARG A 1 98 ? -12.716 -6.347 -63.331 1.00 51.31 98 ARG A O 1
ATOM 781 N N . ILE A 1 99 ? -12.579 -7.433 -61.380 1.00 45.22 99 ILE A N 1
ATOM 782 C CA . ILE A 1 99 ? -11.138 -7.728 -61.506 1.00 45.22 99 ILE A CA 1
ATOM 783 C C . ILE A 1 99 ? -10.888 -9.104 -62.161 1.00 45.22 99 ILE A C 1
ATOM 785 O O . ILE A 1 99 ? -9.804 -9.359 -62.677 1.00 45.22 99 ILE A O 1
ATOM 789 N N . ARG A 1 100 ? -11.904 -9.978 -62.250 1.00 47.03 100 ARG A N 1
ATOM 790 C CA . ARG A 1 100 ? -11.755 -11.364 -62.741 1.00 47.03 100 ARG A CA 1
ATOM 791 C C . ARG A 1 100 ? -12.025 -11.573 -64.242 1.00 47.03 100 ARG A C 1
ATOM 793 O O . ARG A 1 100 ? -11.887 -12.690 -64.724 1.00 47.03 100 ARG A O 1
ATOM 800 N N . ALA A 1 101 ? -12.373 -10.527 -64.995 1.00 50.53 101 ALA A N 1
ATOM 801 C CA . ALA A 1 101 ? -12.733 -10.624 -66.420 1.00 50.53 101 ALA A CA 1
ATOM 802 C C . ALA A 1 101 ? -11.626 -10.179 -67.401 1.00 50.53 101 ALA A C 1
ATOM 804 O O . ALA A 1 101 ? -11.900 -9.951 -68.577 1.00 50.53 101 ALA A O 1
ATOM 805 N N . ARG A 1 102 ? -10.370 -10.054 -66.948 1.00 46.75 102 ARG A N 1
ATOM 806 C CA . ARG A 1 102 ? -9.217 -9.733 -67.815 1.00 46.75 102 ARG A CA 1
ATOM 807 C C . ARG A 1 102 ? -8.143 -10.825 -67.791 1.00 46.75 102 ARG A C 1
ATOM 809 O O . ARG A 1 102 ? -6.955 -10.534 -67.846 1.00 46.75 102 ARG A O 1
ATOM 816 N N . ALA A 1 103 ? -8.580 -12.081 -67.700 1.00 46.94 103 ALA A N 1
ATOM 817 C CA . ALA A 1 103 ? -7.760 -13.246 -68.009 1.00 46.94 103 ALA A CA 1
ATOM 818 C C . ALA A 1 103 ? -7.653 -13.377 -69.540 1.00 46.94 103 ALA A C 1
ATOM 820 O O . ALA A 1 103 ? -8.551 -13.906 -70.192 1.00 46.94 103 ALA A O 1
ATOM 821 N N . GLY A 1 104 ? -6.584 -12.819 -70.108 1.00 46.81 104 GLY A N 1
ATOM 822 C CA . GLY A 1 104 ? -6.049 -13.248 -71.402 1.00 46.81 104 GLY A CA 1
ATOM 823 C C . GLY A 1 104 ? -5.039 -14.388 -71.194 1.00 46.81 104 GLY A C 1
ATOM 824 O O . GLY A 1 104 ? -4.551 -14.545 -70.074 1.00 46.81 104 GLY A O 1
ATOM 825 N N . PRO A 1 105 ? -4.757 -15.203 -72.224 1.00 50.75 105 PRO A N 1
ATOM 826 C CA . PRO A 1 105 ? -3.985 -16.433 -72.082 1.00 50.75 105 PRO A CA 1
ATOM 827 C C . PRO A 1 105 ? -2.482 -16.182 -71.873 1.00 50.75 105 PRO A C 1
ATOM 829 O O . PRO A 1 105 ? -1.926 -15.186 -72.331 1.00 50.75 105 PRO A O 1
ATOM 832 N N . VAL A 1 106 ? -1.886 -17.135 -71.159 1.00 56.25 106 VAL A N 1
ATOM 833 C CA . VAL A 1 106 ? -0.484 -17.309 -70.741 1.00 56.25 106 VAL A CA 1
ATOM 834 C C . VAL A 1 106 ? 0.490 -17.332 -71.932 1.00 56.25 106 VAL A C 1
ATOM 836 O O . VAL A 1 106 ? 0.113 -17.825 -72.997 1.00 56.25 106 VAL A O 1
ATOM 839 N N . PRO A 1 107 ? 1.751 -16.905 -71.744 1.00 45.09 107 PRO A N 1
ATOM 840 C CA . PRO A 1 107 ? 2.887 -17.554 -72.385 1.00 45.09 107 PRO A CA 1
ATOM 841 C C . PRO A 1 107 ? 3.799 -18.211 -71.336 1.00 45.09 107 PRO A C 1
ATOM 843 O O . PRO A 1 107 ? 4.169 -17.586 -70.341 1.00 45.09 107 PRO A O 1
ATOM 846 N N . ASP A 1 108 ? 4.095 -19.488 -71.564 1.00 49.09 108 ASP A N 1
ATOM 847 C CA . ASP A 1 108 ? 5.096 -20.289 -70.859 1.00 49.09 108 ASP A CA 1
ATOM 848 C C . ASP A 1 108 ? 6.491 -19.729 -71.151 1.00 49.09 108 ASP A C 1
ATOM 850 O O . ASP A 1 108 ? 6.768 -19.533 -72.328 1.00 49.09 108 ASP A O 1
ATOM 854 N N . GLU A 1 109 ? 7.349 -19.520 -70.143 1.00 51.03 109 GLU A N 1
ATOM 855 C CA . GLU A 1 109 ? 8.811 -19.618 -70.294 1.00 51.03 109 GLU A CA 1
ATOM 856 C C . GLU A 1 109 ? 9.459 -20.076 -68.980 1.00 51.03 109 GLU A C 1
ATOM 858 O O . GLU A 1 109 ? 9.160 -19.577 -67.892 1.00 51.03 109 GLU A O 1
ATOM 863 N N . ASP A 1 110 ? 10.311 -21.083 -69.133 1.00 50.03 110 ASP A N 1
ATOM 864 C CA . ASP A 1 110 ? 11.161 -21.707 -68.133 1.00 50.03 110 ASP A CA 1
ATOM 865 C C . ASP A 1 110 ? 12.202 -20.711 -67.592 1.00 50.03 110 ASP A C 1
ATOM 867 O O . ASP A 1 110 ? 12.923 -20.094 -68.373 1.00 50.03 110 ASP A O 1
ATOM 871 N N . ASP A 1 111 ? 12.352 -20.605 -66.268 1.00 43.22 111 ASP A N 1
ATOM 872 C CA . ASP A 1 111 ? 13.617 -20.153 -65.677 1.00 43.22 111 ASP A CA 1
ATOM 873 C C . ASP A 1 111 ? 13.819 -20.805 -64.299 1.00 43.22 111 ASP A C 1
ATOM 875 O O . ASP A 1 111 ? 13.186 -20.459 -63.296 1.00 43.22 111 ASP A O 1
ATOM 879 N N . GLU A 1 112 ? 14.676 -21.826 -64.275 1.00 51.88 112 GLU A N 1
ATOM 880 C CA . GLU A 1 112 ? 15.222 -22.409 -63.056 1.00 51.88 112 GLU A CA 1
ATOM 881 C C . GLU A 1 112 ? 16.223 -21.424 -62.439 1.00 51.88 112 GLU A C 1
ATOM 883 O O . GLU A 1 112 ? 17.394 -21.382 -62.816 1.00 51.88 112 GLU A O 1
ATOM 888 N N . THR A 1 113 ? 15.799 -20.673 -61.422 1.00 49.38 113 THR A N 1
ATOM 889 C CA . THR A 1 113 ? 16.731 -19.950 -60.547 1.00 49.38 113 THR A CA 1
ATOM 890 C C . THR A 1 113 ? 16.620 -20.437 -59.106 1.00 49.38 113 THR A C 1
ATOM 892 O O . THR A 1 113 ? 15.897 -19.873 -58.292 1.00 49.38 113 THR A O 1
ATOM 895 N N . ASN A 1 114 ? 17.376 -21.499 -58.823 1.00 50.16 114 ASN A N 1
ATOM 896 C CA . ASN A 1 114 ? 18.196 -21.686 -57.621 1.00 50.16 114 ASN A CA 1
ATOM 897 C C . ASN A 1 114 ? 17.556 -21.304 -56.260 1.00 50.16 114 ASN A C 1
ATOM 899 O O . ASN A 1 114 ? 18.012 -20.385 -55.579 1.00 50.16 114 ASN A O 1
ATOM 903 N N . GLU A 1 115 ? 16.528 -22.047 -55.831 1.00 51.69 115 GLU A N 1
ATOM 904 C CA . GLU A 1 115 ? 16.064 -22.094 -54.433 1.00 51.69 115 GLU A CA 1
ATOM 905 C C . GLU A 1 115 ? 16.970 -23.010 -53.590 1.00 51.69 115 GLU A C 1
ATOM 907 O O . GLU A 1 115 ? 16.598 -24.119 -53.214 1.00 51.69 115 GLU A O 1
ATOM 912 N N . SER A 1 116 ? 18.180 -22.569 -53.268 1.00 51.09 116 SER A N 1
ATOM 913 C CA . SER A 1 116 ? 18.939 -23.173 -52.168 1.00 51.09 116 SER A CA 1
ATOM 914 C C . SER A 1 116 ? 20.072 -22.247 -51.769 1.00 51.09 116 SER A C 1
ATOM 916 O O . SER A 1 116 ? 21.099 -22.249 -52.433 1.00 51.09 116 SER A O 1
ATOM 918 N N . ASP A 1 117 ? 19.827 -21.416 -50.753 1.00 51.41 117 ASP A N 1
ATOM 919 C CA . ASP A 1 117 ? 20.809 -20.933 -49.764 1.00 51.41 117 ASP A CA 1
ATOM 920 C C . ASP A 1 117 ? 20.250 -19.691 -49.053 1.00 51.41 117 ASP A C 1
ATOM 922 O O . ASP A 1 117 ? 20.630 -18.578 -49.392 1.00 51.41 117 ASP A O 1
ATOM 926 N N . MET A 1 118 ? 19.317 -19.862 -48.100 1.00 43.16 118 MET A N 1
ATOM 927 C CA . MET A 1 118 ? 19.024 -18.892 -47.015 1.00 43.16 118 MET A CA 1
ATOM 928 C C . MET A 1 118 ? 18.041 -19.476 -45.977 1.00 43.16 118 MET A C 1
ATOM 930 O O . MET A 1 118 ? 17.018 -18.885 -45.649 1.00 43.16 118 MET A O 1
ATOM 934 N N . ILE A 1 119 ? 18.339 -20.663 -45.438 1.00 50.47 119 ILE A N 1
ATOM 935 C CA . ILE A 1 119 ? 17.715 -21.157 -44.198 1.00 50.47 119 ILE A CA 1
ATOM 936 C C . ILE A 1 119 ? 18.844 -21.708 -43.330 1.00 50.47 119 ILE A C 1
ATOM 938 O O . ILE A 1 119 ? 19.222 -22.869 -43.457 1.00 50.47 119 ILE A O 1
ATOM 942 N N . GLY A 1 120 ? 19.445 -20.857 -42.501 1.00 49.41 120 GLY A N 1
ATOM 943 C CA . GLY A 1 120 ? 20.590 -21.279 -41.692 1.00 49.41 120 GLY A CA 1
ATOM 944 C C . GLY A 1 120 ? 20.917 -20.453 -40.454 1.00 49.41 120 GLY A C 1
ATOM 945 O O . GLY A 1 120 ? 21.817 -20.859 -39.733 1.00 49.41 120 GLY A O 1
ATOM 946 N N . GLU A 1 121 ? 20.221 -19.345 -40.170 1.00 48.06 121 GLU A N 1
ATOM 947 C CA . GLU A 1 121 ? 20.597 -18.473 -39.036 1.00 48.06 121 GLU A CA 1
ATOM 948 C C . GLU A 1 121 ? 19.432 -18.049 -38.117 1.00 48.06 121 GLU A C 1
ATOM 950 O O . GLU A 1 121 ? 19.675 -17.479 -37.061 1.00 48.06 121 GLU A O 1
ATOM 955 N N . GLU A 1 122 ? 18.171 -18.378 -38.428 1.00 45.91 122 GLU A N 1
ATOM 956 C CA . GLU A 1 122 ? 17.011 -17.924 -37.627 1.00 45.91 122 GLU A CA 1
ATOM 957 C C . GLU A 1 122 ? 16.688 -18.838 -36.418 1.00 45.91 122 GLU A C 1
ATOM 959 O O . GLU A 1 122 ? 15.987 -18.439 -35.493 1.00 45.91 122 GLU A O 1
ATOM 964 N N . SER A 1 123 ? 17.231 -20.062 -36.368 1.00 52.97 123 SER A N 1
ATOM 965 C CA . SER A 1 123 ? 16.822 -21.066 -35.366 1.00 52.97 123 SER A CA 1
ATOM 966 C C . SER A 1 123 ? 17.489 -20.920 -33.989 1.00 52.97 123 SER A C 1
ATOM 968 O O . SER A 1 123 ? 16.939 -21.413 -33.005 1.00 52.97 123 SER A O 1
ATOM 970 N N . ASP A 1 124 ? 18.645 -20.257 -33.890 1.00 53.12 124 ASP A N 1
ATOM 971 C CA . ASP A 1 124 ? 19.353 -20.082 -32.610 1.00 53.12 124 ASP A CA 1
ATOM 972 C C . ASP A 1 124 ? 18.870 -18.842 -31.830 1.00 53.12 124 ASP A C 1
ATOM 974 O O . ASP A 1 124 ? 18.910 -18.823 -30.592 1.00 53.12 124 ASP A O 1
ATOM 978 N N . GLU A 1 125 ? 18.369 -17.813 -32.524 1.00 56.59 125 GLU A N 1
ATOM 979 C CA . GLU A 1 125 ? 17.851 -16.588 -31.896 1.00 56.59 125 GLU A CA 1
ATOM 980 C C . GLU A 1 125 ? 16.488 -16.814 -31.220 1.00 56.59 125 GLU A C 1
ATOM 982 O O . GLU A 1 125 ? 16.284 -16.376 -30.080 1.00 56.59 125 GLU A O 1
ATOM 987 N N . ASP A 1 126 ? 15.593 -17.577 -31.853 1.00 57.78 126 ASP A N 1
ATOM 988 C CA . ASP A 1 126 ? 14.286 -17.944 -31.289 1.00 57.78 126 ASP A CA 1
ATOM 989 C C . ASP A 1 126 ? 14.415 -18.835 -30.039 1.00 57.78 126 ASP A C 1
ATOM 991 O O . ASP A 1 126 ? 13.690 -18.666 -29.048 1.00 57.78 126 ASP A O 1
ATOM 995 N N . ASP A 1 127 ? 15.400 -19.733 -30.030 1.00 62.28 127 ASP A N 1
ATOM 996 C CA . ASP A 1 127 ? 15.717 -20.601 -28.895 1.00 62.28 127 ASP A CA 1
ATOM 997 C C . ASP A 1 127 ? 16.292 -19.817 -27.706 1.00 62.28 127 ASP A C 1
ATOM 999 O O . ASP A 1 127 ? 15.955 -20.074 -26.539 1.00 62.28 127 ASP A O 1
ATOM 1003 N N . ALA A 1 128 ? 17.152 -18.832 -27.977 1.00 65.38 128 ALA A N 1
ATOM 1004 C CA . ALA A 1 128 ? 17.683 -17.942 -26.954 1.00 65.38 128 ALA A CA 1
ATOM 1005 C C . ALA A 1 128 ? 16.580 -17.048 -26.359 1.00 65.38 128 ALA A C 1
ATOM 1007 O O . ALA A 1 128 ? 16.523 -16.858 -25.135 1.00 65.38 128 ALA A O 1
ATOM 1008 N N . GLU A 1 129 ? 15.660 -16.544 -27.188 1.00 69.69 129 GLU A N 1
ATOM 1009 C CA . GLU A 1 129 ? 14.550 -15.715 -26.722 1.00 69.69 129 GLU A CA 1
ATOM 1010 C C . GLU A 1 129 ? 13.525 -16.520 -25.901 1.00 69.69 129 GLU A C 1
ATOM 1012 O O . GLU A 1 129 ? 13.051 -16.048 -24.857 1.00 69.69 129 GLU A O 1
ATOM 1017 N N . ALA A 1 130 ? 13.219 -17.758 -26.300 1.00 72.12 130 ALA A N 1
ATOM 1018 C CA . ALA A 1 130 ? 12.356 -18.659 -25.538 1.00 72.12 130 ALA A CA 1
ATOM 1019 C C . ALA A 1 130 ? 12.933 -18.948 -24.139 1.00 72.12 130 ALA A C 1
ATOM 1021 O O . ALA A 1 130 ? 12.246 -18.759 -23.127 1.00 72.12 130 ALA A O 1
ATOM 1022 N N . ARG A 1 131 ? 14.232 -19.270 -24.054 1.00 73.81 131 ARG A N 1
ATOM 1023 C CA . ARG A 1 131 ? 14.934 -19.495 -22.774 1.00 73.81 131 ARG A CA 1
ATOM 1024 C C . ARG A 1 131 ? 14.963 -18.236 -21.893 1.00 73.81 131 ARG A C 1
ATOM 1026 O O . ARG A 1 131 ? 14.832 -18.319 -20.666 1.00 73.81 131 ARG A O 1
ATOM 1033 N N . ALA A 1 132 ? 15.065 -17.045 -22.488 1.00 75.25 132 ALA A N 1
ATOM 1034 C CA . ALA A 1 132 ? 14.991 -15.776 -21.758 1.00 75.25 132 ALA A CA 1
ATOM 1035 C C . ALA A 1 132 ? 13.575 -15.466 -21.227 1.00 75.25 132 ALA A C 1
ATOM 1037 O O . ALA A 1 132 ? 13.419 -14.873 -20.154 1.00 75.25 132 ALA A O 1
ATOM 1038 N N . ARG A 1 133 ? 12.520 -15.871 -21.944 1.00 74.81 133 ARG A N 1
ATOM 1039 C CA . ARG A 1 133 ? 11.130 -15.744 -21.473 1.00 74.81 133 ARG A CA 1
ATOM 1040 C C . ARG A 1 133 ? 10.839 -16.711 -20.327 1.00 74.81 133 ARG A C 1
ATOM 1042 O O . ARG A 1 133 ? 10.191 -16.309 -19.358 1.00 74.81 133 ARG A O 1
ATOM 1049 N N . ASP A 1 134 ? 11.352 -17.933 -20.399 1.00 80.31 134 ASP A N 1
ATOM 1050 C CA . ASP A 1 134 ? 11.135 -18.948 -19.367 1.00 80.31 134 ASP A CA 1
ATOM 1051 C C . ASP A 1 134 ? 11.898 -18.651 -18.073 1.00 80.31 134 ASP A C 1
ATOM 1053 O O . ASP A 1 134 ? 11.319 -18.766 -16.990 1.00 80.31 134 ASP A O 1
ATOM 1057 N N . SER A 1 135 ? 13.135 -18.148 -18.154 1.00 80.88 135 SER A N 1
ATOM 1058 C CA . SER A 1 135 ? 13.875 -17.698 -16.961 1.00 80.88 135 SER A CA 1
ATOM 1059 C C . SER A 1 135 ? 13.162 -16.549 -16.238 1.00 80.88 135 SER A C 1
ATOM 1061 O O . SER A 1 135 ? 12.930 -16.619 -15.031 1.00 80.88 135 SER A O 1
ATOM 1063 N N . ARG A 1 136 ? 12.675 -15.540 -16.976 1.00 82.75 136 ARG A N 1
ATOM 1064 C CA . ARG A 1 136 ? 11.879 -14.441 -16.396 1.00 82.75 136 ARG A CA 1
ATOM 1065 C C . ARG A 1 136 ? 10.582 -14.929 -15.750 1.00 82.75 136 ARG A C 1
ATOM 1067 O O . ARG A 1 136 ? 10.177 -14.398 -14.716 1.00 82.75 136 ARG A O 1
ATOM 1074 N N . ARG A 1 137 ? 9.903 -15.914 -16.348 1.00 87.19 137 ARG A N 1
ATOM 1075 C CA . ARG A 1 137 ? 8.694 -16.522 -15.763 1.00 87.19 137 ARG A CA 1
ATOM 1076 C C . ARG A 1 137 ? 9.023 -17.253 -14.464 1.00 87.19 137 ARG A C 1
ATOM 1078 O O . ARG A 1 137 ? 8.329 -17.031 -13.473 1.00 87.19 137 ARG A O 1
ATOM 1085 N N . ALA A 1 138 ? 10.106 -18.029 -14.447 1.00 88.81 138 ALA A N 1
ATOM 1086 C CA . ALA A 1 138 ? 10.573 -18.726 -13.254 1.00 88.81 138 ALA A CA 1
ATOM 1087 C C . ALA A 1 138 ? 10.889 -17.751 -12.105 1.00 88.81 138 ALA A C 1
ATOM 1089 O O . ALA A 1 138 ? 10.441 -17.971 -10.979 1.00 88.81 138 ALA A O 1
ATOM 1090 N N . ASP A 1 139 ? 11.555 -16.629 -12.388 1.00 88.12 139 ASP A N 1
ATOM 1091 C CA . ASP A 1 139 ? 11.860 -15.601 -11.383 1.00 88.12 139 ASP A CA 1
ATOM 1092 C C . ASP A 1 139 ? 10.596 -14.952 -10.807 1.00 88.12 139 ASP A C 1
ATOM 1094 O O . ASP A 1 139 ? 10.454 -14.768 -9.591 1.00 88.12 139 ASP A O 1
ATOM 1098 N N . ILE A 1 140 ? 9.643 -14.619 -11.681 1.00 87.62 140 ILE A N 1
ATOM 1099 C CA . ILE A 1 140 ? 8.363 -14.035 -11.281 1.00 87.62 140 ILE A CA 1
ATOM 1100 C C . ILE A 1 140 ? 7.582 -15.015 -10.404 1.00 87.62 140 ILE A C 1
ATOM 1102 O O . ILE A 1 140 ? 7.010 -14.609 -9.387 1.00 87.62 140 ILE A O 1
ATOM 1106 N N . ASP A 1 141 ? 7.544 -16.291 -10.769 1.00 92.06 141 ASP A N 1
ATOM 1107 C CA . ASP A 1 141 ? 6.790 -17.297 -10.030 1.00 92.06 141 ASP A CA 1
ATOM 1108 C C . ASP A 1 141 ? 7.464 -17.651 -8.701 1.00 92.06 141 ASP A C 1
ATOM 1110 O O . ASP A 1 141 ? 6.777 -17.748 -7.679 1.00 92.06 141 ASP A O 1
ATOM 1114 N N . ALA A 1 142 ? 8.798 -17.686 -8.652 1.00 91.50 142 ALA A N 1
ATOM 1115 C CA . ALA A 1 142 ? 9.552 -17.790 -7.406 1.00 91.50 142 ALA A CA 1
ATOM 1116 C C . ALA A 1 142 ? 9.272 -16.598 -6.473 1.00 91.50 142 ALA A C 1
ATOM 1118 O O . ALA A 1 142 ? 9.049 -16.773 -5.270 1.00 91.50 142 ALA A O 1
ATOM 1119 N N . HIS A 1 143 ? 9.220 -15.376 -7.009 1.00 92.56 143 HIS A N 1
ATOM 1120 C CA . HIS A 1 143 ? 8.866 -14.192 -6.229 1.00 92.56 143 HIS A CA 1
ATOM 1121 C C . HIS A 1 143 ? 7.418 -14.254 -5.719 1.00 92.56 143 HIS A C 1
ATOM 1123 O O . HIS A 1 143 ? 7.161 -14.004 -4.538 1.00 92.56 143 HIS A O 1
ATOM 1129 N N . LYS A 1 144 ? 6.458 -14.635 -6.572 1.00 94.88 144 LYS A N 1
ATOM 1130 C CA . LYS A 1 144 ? 5.053 -14.818 -6.167 1.00 94.88 144 LYS A CA 1
ATOM 1131 C C . LYS A 1 144 ? 4.913 -15.871 -5.067 1.00 94.88 144 LYS A C 1
ATOM 1133 O O . LYS A 1 144 ? 4.151 -15.644 -4.127 1.00 94.88 144 LYS A O 1
ATOM 1138 N N . ALA A 1 145 ? 5.648 -16.980 -5.149 1.00 93.31 145 ALA A N 1
ATOM 1139 C CA . ALA A 1 145 ? 5.637 -18.026 -4.130 1.00 93.31 145 ALA A CA 1
ATOM 1140 C C . ALA A 1 145 ? 6.111 -17.493 -2.767 1.00 93.31 145 ALA A C 1
ATOM 1142 O O . ALA A 1 145 ? 5.413 -17.671 -1.766 1.00 93.31 145 ALA A O 1
ATOM 1143 N N . LYS A 1 146 ? 7.222 -16.741 -2.739 1.00 93.81 146 LYS A N 1
ATOM 1144 C CA . LYS A 1 146 ? 7.732 -16.086 -1.519 1.00 93.81 146 LYS A CA 1
ATOM 1145 C C . LYS A 1 146 ? 6.715 -15.108 -0.928 1.00 93.81 146 LYS A C 1
ATOM 1147 O O . LYS A 1 146 ? 6.444 -15.136 0.271 1.00 93.81 146 LYS A O 1
ATOM 1152 N N . VAL A 1 147 ? 6.101 -14.268 -1.764 1.00 94.19 147 VAL A N 1
ATOM 1153 C CA . VAL A 1 147 ? 5.068 -13.317 -1.316 1.00 94.19 147 VAL A CA 1
ATOM 1154 C C . VAL A 1 147 ? 3.859 -14.050 -0.729 1.00 94.19 147 VAL A C 1
ATOM 1156 O O . VAL A 1 147 ? 3.367 -13.664 0.332 1.00 94.19 147 VAL A O 1
ATOM 1159 N N . ALA A 1 148 ? 3.401 -15.126 -1.375 1.00 94.50 148 ALA A N 1
ATOM 1160 C CA . ALA A 1 148 ? 2.278 -15.925 -0.894 1.00 94.50 148 ALA A CA 1
ATOM 1161 C C . ALA A 1 148 ? 2.580 -16.594 0.458 1.00 94.50 148 ALA A C 1
ATOM 1163 O O . ALA A 1 148 ? 1.699 -16.673 1.318 1.00 94.50 148 ALA A O 1
ATOM 1164 N N . GLU A 1 149 ? 3.814 -17.048 0.678 1.00 95.31 149 GLU A N 1
ATOM 1165 C CA . GLU A 1 149 ? 4.242 -17.611 1.958 1.00 95.31 149 GLU A CA 1
ATOM 1166 C C . GLU A 1 149 ? 4.250 -16.558 3.074 1.00 95.31 149 GLU A C 1
ATOM 1168 O O . GLU A 1 149 ? 3.620 -16.758 4.117 1.00 95.31 149 GLU A O 1
ATOM 1173 N N . VAL A 1 150 ?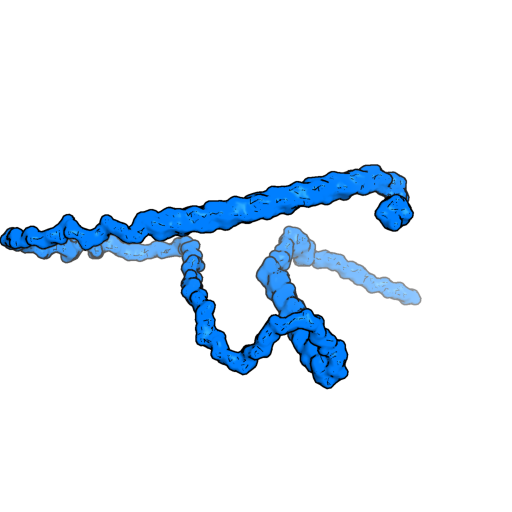 4.862 -15.395 2.833 1.00 95.06 150 VAL A N 1
ATOM 1174 C CA . VAL A 1 150 ? 4.861 -14.273 3.787 1.00 95.06 150 VAL A CA 1
ATOM 1175 C C . VAL A 1 150 ? 3.430 -13.838 4.114 1.00 95.06 150 VAL A C 1
ATOM 1177 O O . VAL A 1 150 ? 3.091 -13.566 5.270 1.00 95.06 150 VAL A O 1
ATOM 1180 N N . GLU A 1 151 ? 2.540 -13.816 3.120 1.00 94.75 151 GLU A N 1
ATOM 1181 C CA . GLU A 1 151 ? 1.136 -13.481 3.337 1.00 94.75 151 GLU A CA 1
ATOM 1182 C C . GLU A 1 151 ? 0.414 -14.534 4.198 1.00 94.75 151 GLU A C 1
ATOM 1184 O O . GLU A 1 151 ? -0.360 -14.168 5.092 1.00 94.75 151 GLU A O 1
ATOM 1189 N N . LYS A 1 152 ? 0.683 -15.833 3.992 1.00 96.19 152 LYS A N 1
ATOM 1190 C CA . LYS A 1 152 ? 0.168 -16.918 4.849 1.00 96.19 152 LYS A CA 1
ATOM 1191 C C . LYS A 1 152 ? 0.647 -16.745 6.290 1.00 96.19 152 LYS A C 1
ATOM 1193 O O . LYS A 1 152 ? -0.185 -16.769 7.202 1.00 96.19 152 LYS A O 1
ATOM 1198 N N . GLN A 1 153 ? 1.939 -16.493 6.497 1.00 93.06 153 GLN A N 1
ATOM 1199 C CA . GLN A 1 153 ? 2.507 -16.252 7.826 1.00 93.06 153 GLN A CA 1
ATOM 1200 C C . GLN A 1 153 ? 1.850 -15.037 8.499 1.00 93.06 153 GLN A C 1
ATOM 1202 O O . GLN A 1 153 ? 1.397 -15.118 9.643 1.00 93.06 153 GLN A O 1
ATOM 1207 N N . ARG A 1 154 ? 1.671 -13.926 7.772 1.00 92.31 154 ARG A N 1
ATOM 1208 C CA . ARG A 1 154 ? 0.976 -12.729 8.277 1.00 92.31 154 ARG A CA 1
ATOM 1209 C C . ARG A 1 154 ? -0.474 -13.024 8.668 1.00 92.31 154 ARG A C 1
ATOM 1211 O O . ARG A 1 154 ? -0.936 -12.592 9.728 1.00 92.31 154 ARG A O 1
ATOM 1218 N N . LYS A 1 155 ? -1.218 -13.763 7.842 1.00 94.44 155 LYS A N 1
ATOM 1219 C CA . LYS A 1 155 ? -2.601 -14.180 8.144 1.00 94.44 155 LYS A CA 1
ATOM 1220 C C . LYS A 1 155 ? -2.658 -15.067 9.391 1.00 94.44 155 LYS A C 1
ATOM 1222 O O . LYS A 1 155 ? -3.539 -14.883 10.230 1.00 94.44 155 LYS A O 1
ATOM 1227 N N . GLN A 1 156 ? -1.704 -15.979 9.566 1.00 91.50 156 GLN A N 1
ATOM 1228 C CA . GLN A 1 156 ? -1.612 -16.815 10.765 1.00 91.50 156 GLN A CA 1
ATOM 1229 C C . GLN A 1 156 ? -1.293 -15.986 12.016 1.00 91.50 156 GLN A C 1
ATOM 1231 O O . GLN A 1 156 ? -2.021 -16.086 13.005 1.00 91.50 156 GLN A O 1
ATOM 1236 N N . GLN A 1 157 ? -0.291 -15.102 11.960 1.00 86.94 157 GLN A N 1
ATOM 1237 C CA . GLN A 1 157 ? 0.069 -14.214 13.072 1.00 86.94 157 GLN A CA 1
ATOM 1238 C C . GLN A 1 157 ? -1.093 -13.301 13.473 1.00 86.94 157 GLN A C 1
ATOM 1240 O O . GLN A 1 157 ? -1.416 -13.172 14.652 1.00 86.94 157 GLN A O 1
ATOM 1245 N N . THR A 1 158 ? -1.778 -12.698 12.499 1.00 87.00 158 THR A N 1
ATOM 1246 C CA . THR A 1 158 ? -2.945 -11.845 12.773 1.00 87.00 158 THR A CA 1
ATOM 1247 C C . THR A 1 158 ? -4.122 -12.631 13.346 1.00 87.00 158 THR A C 1
ATOM 1249 O O . THR A 1 158 ? -4.800 -12.132 14.245 1.00 87.00 158 THR A O 1
ATOM 1252 N N . LYS A 1 159 ? -4.361 -13.869 12.893 1.00 89.50 159 LYS A N 1
ATOM 1253 C CA . LYS A 1 159 ? -5.382 -14.756 13.470 1.00 89.50 159 LYS A CA 1
ATOM 1254 C C . LYS A 1 159 ? -5.043 -15.139 14.910 1.00 89.50 159 LYS A C 1
ATOM 1256 O O . LYS A 1 159 ? -5.931 -15.098 15.758 1.00 89.50 159 LYS A O 1
ATOM 1261 N N . LEU A 1 160 ? -3.784 -15.475 15.195 1.00 86.88 160 LEU A N 1
ATOM 1262 C CA . LEU A 1 160 ? -3.297 -15.748 16.552 1.00 86.88 160 LEU A CA 1
ATOM 1263 C C . LEU A 1 160 ? -3.486 -14.531 17.460 1.00 86.88 160 LEU A C 1
ATOM 1265 O O . LEU A 1 160 ? -4.060 -14.660 18.540 1.00 86.88 160 LEU A O 1
ATOM 1269 N N . LEU A 1 161 ? -3.102 -13.347 16.981 1.00 81.69 161 LEU A N 1
ATOM 1270 C CA . LEU A 1 161 ? -3.278 -12.086 17.696 1.00 81.69 161 LEU A CA 1
ATOM 1271 C C . LEU A 1 161 ? -4.754 -11.839 18.009 1.00 81.69 161 LEU A C 1
ATOM 1273 O O . LEU A 1 161 ? -5.106 -11.656 19.167 1.00 81.69 161 LEU A O 1
ATOM 1277 N N . ARG A 1 162 ? -5.637 -11.945 17.009 1.00 83.75 162 ARG A N 1
ATOM 1278 C CA . ARG A 1 162 ? -7.087 -11.774 17.195 1.00 83.75 162 ARG A CA 1
ATOM 1279 C C . ARG A 1 162 ? -7.693 -12.783 18.166 1.00 83.75 162 ARG A C 1
ATOM 1281 O O . ARG A 1 162 ? -8.587 -12.410 18.915 1.00 83.75 162 ARG A O 1
ATOM 1288 N N . LYS A 1 163 ? -7.243 -14.044 18.154 1.00 84.94 163 LYS A N 1
ATOM 1289 C CA . LYS A 1 163 ? -7.684 -15.066 19.119 1.00 84.94 163 LYS A CA 1
ATOM 1290 C C . LYS A 1 163 ? -7.249 -14.707 20.539 1.00 84.94 163 LYS A C 1
ATOM 1292 O O . LYS A 1 163 ? -8.054 -14.807 21.457 1.00 84.94 163 LYS A O 1
ATOM 1297 N N . ARG A 1 164 ? -6.001 -14.267 20.709 1.00 80.25 164 ARG A N 1
ATOM 1298 C CA . ARG A 1 164 ? -5.430 -13.924 22.018 1.00 80.25 164 ARG A C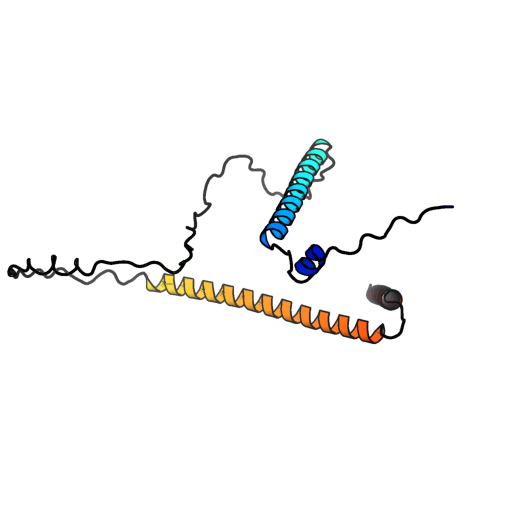A 1
ATOM 1299 C C . ARG A 1 164 ? -5.999 -12.618 22.585 1.00 80.25 164 ARG A C 1
ATOM 1301 O O . ARG A 1 164 ? -6.171 -12.513 23.790 1.00 80.25 164 ARG A O 1
ATOM 1308 N N . THR A 1 165 ? -6.368 -11.658 21.733 1.00 81.44 165 THR A N 1
ATOM 1309 C CA . THR A 1 165 ? -6.972 -10.371 22.133 1.00 81.44 165 THR A CA 1
ATOM 1310 C C . THR A 1 165 ? -8.508 -10.371 22.095 1.00 81.44 165 THR A C 1
ATOM 1312 O O . THR A 1 165 ? -9.121 -9.309 22.122 1.00 81.44 165 THR A O 1
ATOM 1315 N N . ARG A 1 166 ? -9.160 -11.537 21.976 1.00 69.06 166 ARG A N 1
ATOM 1316 C CA . ARG A 1 166 ? -10.601 -11.649 21.666 1.00 69.06 166 ARG A CA 1
ATOM 1317 C C . ARG A 1 166 ? -11.542 -11.227 22.809 1.00 69.06 166 ARG A C 1
ATOM 1319 O O . ARG A 1 166 ? -12.739 -11.106 22.577 1.00 69.06 166 ARG A O 1
ATOM 1326 N N . HIS A 1 167 ? -11.034 -11.010 24.024 1.00 61.41 167 HIS A N 1
ATOM 1327 C CA . HIS A 1 167 ? -11.856 -10.832 25.227 1.00 61.41 167 HIS A CA 1
ATOM 1328 C C . HIS A 1 167 ? -11.477 -9.576 26.025 1.00 61.41 167 HIS A C 1
ATOM 1330 O O . HIS A 1 167 ? -10.886 -9.663 27.096 1.00 61.41 167 HIS A O 1
ATOM 1336 N N . GLY A 1 168 ? -11.722 -8.391 25.454 1.00 67.69 168 GLY A N 1
ATOM 1337 C CA . GLY A 1 168 ? -11.516 -7.098 26.134 1.00 67.69 168 GLY A CA 1
ATOM 1338 C C . GLY A 1 168 ? -10.060 -6.745 26.477 1.00 67.69 168 GLY A C 1
ATOM 1339 O O . GLY A 1 168 ? -9.790 -5.646 26.949 1.00 67.69 168 GLY A O 1
ATOM 1340 N N . GLN A 1 169 ? -9.110 -7.646 26.215 1.00 68.56 169 GLN A N 1
ATOM 1341 C CA . GLN A 1 169 ? -7.684 -7.417 26.410 1.00 68.56 169 GLN A CA 1
ATOM 1342 C C . GLN A 1 169 ? -7.213 -6.324 25.439 1.00 68.56 169 GLN A C 1
ATOM 1344 O O . GLN A 1 169 ? -7.357 -6.490 24.221 1.00 68.56 169 GLN A O 1
ATOM 1349 N N . PRO A 1 170 ? -6.639 -5.215 25.934 1.00 73.25 170 PRO A N 1
ATOM 1350 C CA . PRO A 1 170 ? -6.164 -4.153 25.067 1.00 73.25 170 PRO A CA 1
ATOM 1351 C C . PRO A 1 170 ? -5.059 -4.709 24.169 1.00 73.25 170 PRO A C 1
ATOM 1353 O O . PRO A 1 170 ? -4.082 -5.280 24.651 1.00 73.25 170 PRO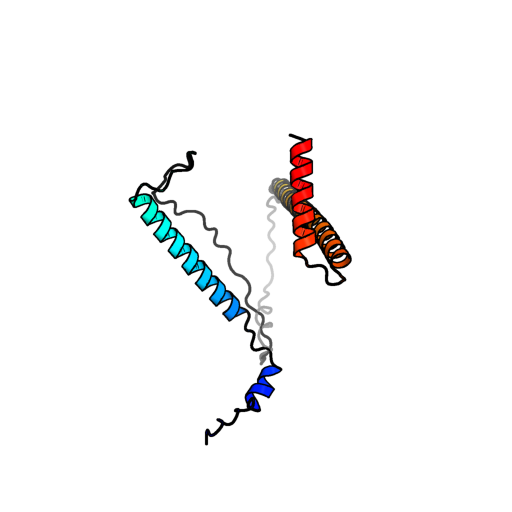 A O 1
ATOM 1356 N N . VAL A 1 171 ? -5.193 -4.513 22.853 1.00 75.06 171 VAL A N 1
ATOM 1357 C CA . VAL A 1 171 ? -4.199 -4.911 21.831 1.00 75.06 171 VAL A CA 1
ATOM 1358 C C . VAL A 1 171 ? -2.781 -4.455 22.211 1.00 75.06 171 VAL A C 1
ATOM 1360 O O . VAL A 1 171 ? -1.797 -5.103 21.859 1.00 75.06 171 VAL A O 1
ATOM 1363 N N . MET A 1 172 ? -2.685 -3.365 22.975 1.00 75.75 172 MET A N 1
ATOM 1364 C CA . MET A 1 172 ? -1.450 -2.836 23.542 1.00 75.75 172 MET A CA 1
ATOM 1365 C C . MET A 1 172 ? -0.741 -3.793 24.502 1.00 75.75 172 MET A C 1
ATOM 1367 O O . MET A 1 172 ? 0.472 -3.906 24.397 1.00 75.75 172 MET A O 1
ATOM 1371 N N . ARG A 1 173 ? -1.451 -4.533 25.367 1.00 80.62 173 ARG A N 1
ATOM 1372 C CA . ARG A 1 173 ? -0.821 -5.478 26.306 1.00 80.62 173 ARG A CA 1
ATOM 1373 C C . ARG A 1 173 ? -0.035 -6.551 25.559 1.00 80.62 173 ARG A C 1
ATOM 1375 O O . ARG A 1 173 ? 1.145 -6.730 25.806 1.00 80.62 173 ARG A O 1
ATOM 1382 N N . TYR A 1 174 ? -0.653 -7.164 24.550 1.00 79.88 174 TYR A N 1
ATOM 1383 C CA . TYR A 1 174 ? 0.022 -8.160 23.716 1.00 79.88 174 TYR A CA 1
ATOM 1384 C C . TYR A 1 174 ? 1.235 -7.586 22.965 1.00 79.88 174 TYR A C 1
ATOM 1386 O O . TYR A 1 174 ? 2.250 -8.263 22.812 1.00 79.88 174 TYR A O 1
ATOM 1394 N N . ARG A 1 175 ? 1.143 -6.339 22.482 1.00 83.62 175 ARG A N 1
ATOM 1395 C CA . ARG A 1 175 ? 2.277 -5.673 21.823 1.00 83.62 175 ARG A CA 1
ATOM 1396 C C . ARG A 1 175 ? 3.420 -5.406 22.803 1.00 83.62 175 ARG A C 1
ATOM 1398 O O . ARG A 1 175 ? 4.562 -5.621 22.421 1.00 83.62 175 ARG A O 1
ATOM 1405 N N . MET A 1 176 ? 3.116 -4.985 24.031 1.00 85.81 176 MET A N 1
ATOM 1406 C CA . MET A 1 176 ? 4.114 -4.783 25.086 1.00 85.81 176 MET A CA 1
ATOM 1407 C C . MET A 1 176 ? 4.785 -6.099 25.477 1.00 85.81 176 MET A C 1
ATOM 1409 O O . MET A 1 176 ? 6.005 -6.170 25.442 1.00 85.81 176 MET A O 1
ATOM 1413 N N . ASP A 1 177 ? 4.014 -7.160 25.732 1.00 87.00 177 ASP A N 1
ATOM 1414 C CA . ASP A 1 177 ? 4.561 -8.482 26.072 1.00 87.00 177 ASP A CA 1
ATOM 1415 C C . ASP A 1 177 ? 5.498 -9.008 24.968 1.00 87.00 177 ASP A C 1
ATOM 1417 O O . ASP A 1 177 ? 6.543 -9.589 25.252 1.00 87.00 177 ASP A O 1
ATOM 1421 N N . LYS A 1 178 ? 5.158 -8.767 23.691 1.00 88.75 178 LYS A N 1
ATOM 1422 C CA . LYS A 1 178 ? 6.013 -9.145 22.555 1.00 88.75 178 LYS A CA 1
ATOM 1423 C C . LYS A 1 178 ? 7.323 -8.353 22.530 1.00 88.75 178 LYS A C 1
ATOM 1425 O O . LYS A 1 178 ? 8.368 -8.956 22.319 1.00 88.75 178 LYS A O 1
ATOM 1430 N N . LEU A 1 179 ? 7.264 -7.035 22.727 1.00 92.38 179 LEU A N 1
ATOM 1431 C CA . LEU A 1 179 ? 8.458 -6.185 22.770 1.00 92.38 179 LEU A CA 1
ATOM 1432 C C . LEU A 1 179 ? 9.364 -6.562 23.947 1.00 92.38 179 LEU A C 1
ATOM 1434 O O . LEU A 1 179 ? 10.567 -6.697 23.766 1.00 92.38 179 LEU A O 1
ATOM 1438 N N . LEU A 1 180 ? 8.784 -6.801 25.127 1.00 94.56 180 LEU A N 1
ATOM 1439 C CA . LEU A 1 180 ? 9.524 -7.252 26.306 1.00 94.56 180 LEU A CA 1
ATOM 1440 C C . LEU A 1 180 ? 10.204 -8.604 26.062 1.00 94.56 180 LEU A C 1
ATOM 1442 O O . LEU A 1 180 ? 11.373 -8.760 26.396 1.00 94.56 180 LEU A O 1
ATOM 1446 N N . GLY A 1 181 ? 9.515 -9.551 25.420 1.00 93.81 181 GLY A N 1
ATOM 1447 C CA . GLY A 1 181 ? 10.107 -10.839 25.055 1.00 93.81 181 GLY A CA 1
ATOM 1448 C C . GLY A 1 181 ? 11.240 -10.722 24.030 1.00 93.81 181 GLY A C 1
ATOM 1449 O O . GLY A 1 181 ? 12.229 -11.437 24.142 1.00 93.81 181 GLY A O 1
ATOM 1450 N N . GLN A 1 182 ? 11.128 -9.811 23.054 1.00 93.69 182 GLN A N 1
ATOM 1451 C CA . GLN A 1 182 ? 12.202 -9.551 22.085 1.00 93.69 182 GLN A CA 1
ATOM 1452 C C . GLN A 1 182 ? 13.447 -8.985 22.770 1.00 93.69 182 GLN A C 1
ATOM 1454 O O . GLN A 1 182 ? 14.530 -9.517 22.568 1.00 93.69 182 GLN A O 1
ATOM 1459 N N . LEU A 1 183 ? 13.279 -7.993 23.648 1.00 93.62 183 LEU A N 1
ATOM 1460 C CA . LEU A 1 183 ? 14.386 -7.412 24.412 1.00 93.62 183 LEU A CA 1
ATOM 1461 C C . LEU A 1 183 ? 15.055 -8.435 25.338 1.00 93.62 183 LEU A C 1
ATOM 1463 O O . LEU A 1 183 ? 16.271 -8.436 25.478 1.00 93.62 183 LEU A O 1
ATOM 1467 N N . GLN A 1 184 ? 14.277 -9.324 25.959 1.00 92.00 184 GLN A N 1
ATOM 1468 C CA . GLN A 1 184 ? 14.823 -10.397 26.793 1.00 92.00 184 GLN A CA 1
ATOM 1469 C C . GLN A 1 184 ? 15.589 -11.440 25.972 1.00 92.00 184 GLN A C 1
ATOM 1471 O O . GLN A 1 184 ? 16.638 -11.894 26.413 1.00 92.00 184 GLN A O 1
ATOM 1476 N N . ALA A 1 185 ? 15.095 -11.804 24.786 1.00 92.56 185 ALA A N 1
ATOM 1477 C CA . ALA A 1 185 ? 15.794 -12.722 23.890 1.00 92.56 185 ALA A CA 1
ATOM 1478 C C . ALA A 1 185 ? 17.089 -12.103 23.338 1.00 92.56 185 ALA A C 1
ATOM 1480 O O . ALA A 1 185 ? 18.120 -12.766 23.313 1.00 92.56 185 ALA A O 1
ATOM 1481 N N . GLU A 1 186 ? 17.057 -10.827 22.949 1.00 92.56 186 GLU A N 1
ATOM 1482 C CA . GLU A 1 186 ? 18.243 -10.074 22.523 1.00 92.56 186 GLU A CA 1
ATOM 1483 C C . GLU A 1 186 ? 19.277 -9.975 23.653 1.00 92.56 186 GLU A C 1
ATOM 1485 O O . GLU A 1 186 ? 20.456 -10.192 23.410 1.00 92.56 186 GLU A O 1
ATOM 1490 N N . ALA A 1 187 ? 18.843 -9.748 24.896 1.00 88.69 187 ALA A N 1
ATOM 1491 C CA . ALA A 1 187 ? 19.727 -9.697 26.063 1.00 88.69 187 ALA A CA 1
ATOM 1492 C C . ALA A 1 187 ? 20.308 -11.060 26.490 1.00 88.69 187 ALA A C 1
ATOM 1494 O O . ALA A 1 187 ? 21.256 -11.093 27.264 1.00 88.69 187 ALA A O 1
ATOM 1495 N N . GLN A 1 188 ? 19.728 -12.181 26.046 1.00 82.44 188 GLN A N 1
ATOM 1496 C CA . GLN A 1 188 ? 20.253 -13.531 26.306 1.00 82.44 188 GLN A CA 1
ATOM 1497 C C . GLN A 1 188 ? 21.160 -14.050 25.183 1.00 82.44 188 GLN A C 1
ATOM 1499 O O . GLN A 1 188 ? 21.893 -15.016 25.389 1.00 82.44 188 GLN A O 1
ATOM 1504 N N . HIS A 1 189 ? 21.078 -13.448 23.996 1.00 72.81 189 HIS A N 1
ATOM 1505 C CA . HIS A 1 189 ? 21.840 -13.842 22.810 1.00 72.81 189 HIS A CA 1
ATOM 1506 C C . HIS A 1 189 ? 22.919 -12.828 22.395 1.00 72.81 189 HIS A C 1
ATOM 1508 O O . HIS A 1 189 ? 23.645 -13.101 21.439 1.00 72.81 189 HIS A O 1
ATOM 1514 N N . GLY A 1 190 ? 23.017 -11.685 23.079 1.00 58.38 190 GLY A N 1
ATOM 1515 C CA . GLY A 1 190 ? 24.129 -10.731 22.990 1.00 58.38 190 GLY A CA 1
ATOM 1516 C C . GLY A 1 190 ? 25.057 -10.855 24.186 1.00 58.38 190 GLY A C 1
ATOM 1517 O O . GLY A 1 190 ? 26.270 -10.639 23.984 1.00 58.38 190 GLY A O 1
#

Radius of gyration: 35.45 Å; chains: 1; bounding box: 68×54×99 Å

Sequence (190 aa):
MKQSKPRQGLSLERFAHAKTTSYDKKKAKEKEFALNAKKVNKYRKLKQRLAKEGKLVPLAGPITQGDGDEEELVRKAPRSNVRSSPHSRPQGDAELDRIRARAGPVPDEDDETNESDMIGEESDEDDAEARARDSRRADIDAHKAKVAEVEKQRKQQTKLLRKRTRHGQPVMRYRMDKLLGQLQAEAQHG